Protein AF-A0A382Q4R1-F1 (afdb_monomer_lite)

pLDDT: mean 81.85, std 11.84, range [47.91, 98.0]

Organism: NCBI:txid408172

Foldseek 3Di:
DDDDDPDDDDDDPADFDDDDFWTDHPPDQQIWGHDDVDTDTRDDDDDPWDDDPNRTDPDDPVRVCVCVPPPDDPLLVVLAVDPAAQEDDPSHDQGHHPVRHRDDDAPGWDADDDVRQWTWHHNPPDTDTDGDDDDDDDDDPDPPDDDDDDDPPDDDDDPDDDDDPDDDDDPVDDPDDDDDFDQDDPDDDDDDDQADFDWAFDWDFPPDDPVRDDTRGIDGDPQWTAGNNVRDTGHPDDDDPCPPVPDDDDPDDDDPPDPDDDDDPDPPDDDADPPPRDDDDPDDPDDDDDDPDDDDPDDDDDPDAWDADPQRWIFGPPPDNDTDTDHNDPPDDPPPD

Secondary structure (DSSP, 8-state):
-----SS-----SS-EEEETTEEEETT-S-PEEEETTEEEESS----S--EETTEE----HHHHHTTTT----HHHHTTT--SSTTB--TTS-----TTSPPB--TT-EEEETTTTSEEEEE-SS-EEEEE-SS------SSTT-----S-TT-----SSPPP-SS----TT---S---S--S--S---PPP--S--S-EEPPEETT--TTSS----EE--TT-EEETTTTEEE-S---S--TT------SS-----SS-------TT-----TTTS------SS------S-----S-----SSEEE-GGG-EEE--SSSSPEEE-SSTT------

Structure (mmCIF, N/CA/C/O backbone):
data_AF-A0A382Q4R1-F1
#
_entry.id   AF-A0A382Q4R1-F1
#
loop_
_atom_site.group_PDB
_atom_site.id
_atom_site.type_symbol
_atom_site.label_atom_id
_atom_site.label_alt_id
_atom_site.label_comp_id
_atom_site.label_asym_id
_atom_site.label_entity_id
_atom_site.label_seq_id
_atom_site.pdbx_PDB_ins_code
_atom_site.Cartn_x
_atom_site.Cartn_y
_atom_site.Cartn_z
_atom_site.occupancy
_atom_site.B_iso_or_equiv
_atom_site.auth_seq_id
_atom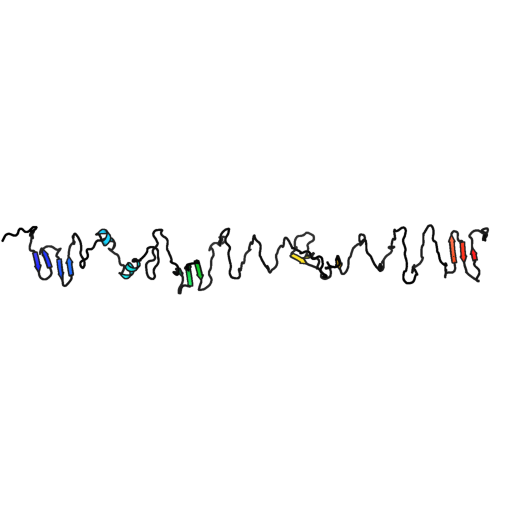_site.auth_comp_id
_atom_site.auth_asym_id
_atom_site.auth_atom_id
_atom_site.pdbx_PDB_model_num
ATOM 1 N N . GLY A 1 1 ? -67.566 11.486 86.534 1.00 50.00 1 GLY A N 1
ATOM 2 C CA . GLY A 1 1 ? -67.792 12.324 85.346 1.00 50.00 1 GLY A CA 1
ATOM 3 C C . GLY A 1 1 ? -67.820 11.417 84.144 1.00 50.00 1 GLY A C 1
ATOM 4 O O . GLY A 1 1 ? -66.967 10.550 84.054 1.00 50.00 1 GLY A O 1
ATOM 5 N N . ASN A 1 2 ? -68.835 11.565 83.302 1.00 59.44 2 ASN A N 1
ATOM 6 C CA . ASN A 1 2 ? -68.958 10.882 82.022 1.00 59.44 2 ASN A CA 1
ATOM 7 C C . ASN A 1 2 ? -67.801 11.293 81.093 1.00 59.44 2 ASN A C 1
ATOM 9 O O . ASN A 1 2 ? -67.687 12.473 80.772 1.00 59.44 2 ASN A O 1
ATOM 13 N N . SER A 1 3 ? -66.991 10.340 80.641 1.00 56.81 3 SER A N 1
ATOM 14 C CA . SER A 1 3 ? -66.301 10.462 79.358 1.00 56.81 3 SER A CA 1
ATOM 15 C C . SER A 1 3 ? -66.322 9.097 78.691 1.00 56.81 3 SER A C 1
ATOM 17 O O . SER A 1 3 ? -65.619 8.177 79.105 1.00 56.81 3 SER A O 1
ATOM 19 N N . THR A 1 4 ? -67.183 8.979 77.690 1.00 60.44 4 THR A N 1
ATOM 20 C CA . THR A 1 4 ? -67.228 7.918 76.690 1.00 60.44 4 THR A CA 1
ATOM 21 C C . THR A 1 4 ? -65.816 7.674 76.147 1.00 60.44 4 THR A C 1
ATOM 23 O O . THR A 1 4 ? -65.278 8.558 75.477 1.00 60.44 4 THR A O 1
ATOM 26 N N . PRO A 1 5 ? -65.184 6.518 76.405 1.00 60.97 5 PRO A N 1
ATOM 27 C CA . PRO A 1 5 ? -63.996 6.142 75.660 1.00 60.97 5 PRO A CA 1
ATOM 28 C C . PRO A 1 5 ? -64.468 5.807 74.244 1.00 60.97 5 PRO A C 1
ATOM 30 O O . PRO A 1 5 ? -65.314 4.932 74.069 1.00 60.97 5 PRO A O 1
ATOM 33 N N . ALA A 1 6 ? -63.952 6.499 73.229 1.00 60.84 6 ALA A N 1
ATOM 34 C CA . ALA A 1 6 ? -64.266 6.191 71.831 1.00 60.84 6 ALA A CA 1
ATOM 35 C C . ALA A 1 6 ? -63.707 4.818 71.384 1.00 60.84 6 ALA A C 1
ATOM 37 O O . ALA A 1 6 ? -63.996 4.360 70.284 1.00 60.84 6 ALA A O 1
ATOM 38 N N . ASN A 1 7 ? -62.936 4.152 72.250 1.00 55.16 7 ASN A N 1
ATOM 39 C CA . ASN A 1 7 ? -62.349 2.827 72.091 1.00 55.16 7 ASN A CA 1
ATOM 40 C C . ASN A 1 7 ? -61.636 2.438 73.401 1.00 55.16 7 ASN A C 1
ATOM 42 O O . ASN A 1 7 ? -60.476 2.772 73.616 1.00 55.16 7 ASN A O 1
ATOM 46 N N . SER A 1 8 ? -62.324 1.737 74.302 1.00 61.19 8 SER A N 1
ATOM 47 C CA . SER A 1 8 ? -61.694 1.093 75.462 1.00 61.19 8 SER A CA 1
ATOM 48 C C . SER A 1 8 ? -61.733 -0.415 75.277 1.00 61.19 8 SER A C 1
ATOM 50 O O . SER A 1 8 ? -62.803 -1.012 75.400 1.00 61.19 8 SER A O 1
ATOM 52 N N . THR A 1 9 ? -60.580 -1.030 75.013 1.00 54.09 9 THR A N 1
ATOM 53 C CA . THR A 1 9 ? -60.439 -2.485 75.121 1.00 54.09 9 THR A CA 1
ATOM 54 C C . THR A 1 9 ? -59.372 -2.865 76.137 1.00 54.09 9 THR A C 1
ATOM 56 O O . THR A 1 9 ? -58.199 -2.532 75.998 1.00 54.09 9 THR A O 1
ATOM 59 N N . THR A 1 10 ? -59.846 -3.617 77.128 1.00 67.88 10 THR A N 1
ATOM 60 C CA . THR A 1 10 ? -59.130 -4.421 78.121 1.00 67.88 10 THR A CA 1
ATOM 61 C C . THR A 1 10 ? -59.572 -5.859 77.869 1.00 67.88 10 THR A C 1
ATOM 63 O O . THR A 1 10 ? -60.778 -6.064 77.884 1.00 67.88 10 THR A O 1
ATOM 66 N N . THR A 1 11 ? -58.707 -6.861 77.690 1.00 59.34 11 THR A N 1
ATOM 67 C CA . THR A 1 11 ? -58.974 -8.249 78.149 1.00 59.34 11 THR A CA 1
ATOM 68 C C . THR A 1 11 ? -57.662 -9.035 78.141 1.00 59.34 11 THR A C 1
ATOM 70 O O . THR A 1 11 ? -56.990 -9.087 77.119 1.00 59.34 11 THR A O 1
ATOM 73 N N . ILE A 1 12 ? -57.309 -9.639 79.278 1.00 68.62 12 ILE A N 1
ATOM 74 C CA . ILE A 1 12 ? -56.096 -10.442 79.470 1.00 68.62 12 ILE A CA 1
ATOM 75 C C . ILE A 1 12 ? -56.557 -11.794 80.016 1.00 68.62 12 ILE A C 1
ATOM 77 O O . ILE A 1 12 ? -57.090 -11.861 81.123 1.00 68.62 12 ILE A O 1
ATOM 81 N N . ALA A 1 13 ? -56.433 -12.853 79.218 1.00 70.44 13 ALA A N 1
ATOM 82 C CA . ALA A 1 13 ? -56.699 -14.218 79.659 1.00 70.44 13 ALA A CA 1
ATOM 83 C C . ALA A 1 13 ? -55.401 -14.806 80.238 1.00 70.44 13 ALA A C 1
ATOM 85 O O . ALA A 1 13 ? -54.567 -15.311 79.496 1.00 70.44 13 ALA A O 1
ATOM 86 N N . GLY A 1 14 ? -55.216 -14.682 81.556 1.00 80.44 14 GLY A N 1
ATOM 87 C CA . GLY A 1 14 ? -53.984 -15.042 82.275 1.00 80.44 14 GLY A CA 1
ATOM 88 C C . GLY A 1 14 ? -53.396 -13.856 83.048 1.00 80.44 14 GLY A C 1
ATOM 89 O O . GLY A 1 14 ? -54.004 -12.785 83.086 1.00 80.44 14 GLY A O 1
ATOM 90 N N . ASP A 1 15 ? -52.216 -14.032 83.653 1.00 84.69 15 ASP A N 1
ATOM 91 C CA . ASP A 1 15 ? -51.552 -12.952 84.390 1.00 84.69 15 ASP A CA 1
ATOM 92 C C . ASP A 1 15 ? -50.600 -12.190 83.462 1.00 84.69 15 ASP A C 1
ATOM 94 O O . ASP A 1 15 ? -49.645 -12.759 82.925 1.00 84.69 15 ASP A O 1
ATOM 98 N N . MET A 1 16 ? -50.852 -10.891 83.289 1.00 87.12 16 MET A N 1
ATOM 99 C CA . MET A 1 16 ? -49.950 -9.997 82.567 1.00 87.12 16 MET A CA 1
ATOM 100 C C . MET A 1 16 ? -48.663 -9.801 83.361 1.00 87.12 16 MET A C 1
ATOM 102 O O . MET A 1 16 ? -48.679 -9.286 84.480 1.00 87.12 16 MET A O 1
ATOM 106 N N . LEU A 1 17 ? -47.540 -10.174 82.767 1.00 82.25 17 LEU A N 1
ATOM 107 C CA . LEU A 1 17 ? -46.219 -9.878 83.276 1.00 82.25 17 LEU A CA 1
ATOM 108 C C . LEU A 1 17 ? -45.812 -8.478 82.815 1.00 82.25 17 LEU A C 1
ATOM 110 O O . LEU A 1 17 ? -45.578 -8.258 81.631 1.00 82.25 17 LEU A O 1
ATOM 114 N N . ILE A 1 18 ? -45.718 -7.544 83.762 1.00 85.94 18 ILE A N 1
ATOM 115 C CA . ILE A 1 18 ? -45.033 -6.256 83.595 1.00 85.94 18 ILE A CA 1
ATOM 116 C C . ILE A 1 18 ? -44.041 -6.133 84.747 1.00 85.94 18 ILE A C 1
ATOM 118 O O . ILE A 1 18 ? -44.366 -5.604 85.809 1.00 85.94 18 ILE A O 1
ATOM 122 N N . ASN A 1 19 ? -42.844 -6.687 84.580 1.00 78.94 19 ASN A N 1
ATOM 123 C CA . ASN A 1 19 ? -41.849 -6.720 85.648 1.00 78.94 19 ASN A CA 1
ATOM 124 C C . ASN A 1 19 ? -40.458 -6.422 85.101 1.00 78.94 19 ASN A C 1
ATOM 126 O O . ASN A 1 19 ? -39.973 -7.160 84.251 1.00 78.94 19 ASN A O 1
ATOM 130 N N . GLY A 1 20 ? -39.831 -5.352 85.604 1.00 72.06 20 GLY A N 1
ATOM 131 C CA . GLY A 1 20 ? -38.385 -5.097 85.537 1.00 72.06 20 GLY A CA 1
ATOM 132 C C . GLY A 1 20 ? -37.700 -5.138 84.164 1.00 72.06 20 GLY A C 1
ATOM 133 O O . GLY A 1 20 ? -36.475 -5.098 84.134 1.00 72.06 20 GLY A O 1
ATOM 134 N N . GLY A 1 21 ? -38.452 -5.228 83.062 1.00 81.56 21 GLY A N 1
ATOM 135 C CA . GLY A 1 21 ? -37.917 -5.468 81.722 1.00 81.56 21 GLY A CA 1
ATOM 136 C C . GLY A 1 21 ? -38.687 -6.482 80.867 1.00 81.56 21 GLY A C 1
ATOM 137 O O . GLY A 1 21 ? -38.206 -6.802 79.794 1.00 81.56 21 GLY A O 1
ATOM 138 N N . GLN A 1 22 ? -39.849 -7.003 81.274 1.00 88.12 22 GLN A N 1
ATOM 139 C CA . GLN A 1 22 ? -40.693 -7.874 80.432 1.00 88.12 22 GLN A CA 1
ATOM 140 C C . GLN A 1 22 ? -42.140 -7.368 80.366 1.00 88.12 22 GLN A C 1
ATOM 142 O O . GLN A 1 22 ? -42.644 -6.847 81.362 1.00 88.12 22 GLN A O 1
ATOM 147 N N . LEU A 1 23 ? -42.785 -7.529 79.208 1.00 89.94 23 LEU A N 1
ATOM 148 C CA . LEU A 1 23 ? -44.181 -7.203 78.909 1.00 89.94 23 LEU A CA 1
ATOM 149 C C . LEU A 1 23 ? -44.824 -8.367 78.130 1.00 89.94 23 LEU A C 1
ATOM 151 O O . LEU A 1 23 ? -44.389 -8.676 77.024 1.00 89.94 23 LEU A O 1
ATOM 155 N N . GLY A 1 24 ? -45.860 -8.999 78.688 1.00 88.06 24 GLY A N 1
ATOM 156 C CA . GLY A 1 24 ? -46.624 -10.070 78.024 1.00 88.06 24 GLY A CA 1
ATOM 157 C C . GLY A 1 24 ? -47.477 -10.890 78.999 1.00 88.06 24 GLY A C 1
ATOM 158 O O . GLY A 1 24 ? -47.832 -10.383 80.059 1.00 88.06 24 GLY A O 1
ATOM 159 N N . LEU A 1 25 ? -47.830 -12.136 78.668 1.00 88.94 25 LEU A N 1
ATOM 160 C CA . LEU A 1 25 ? -48.535 -13.071 79.564 1.00 88.94 25 LEU A CA 1
ATOM 161 C C . LEU A 1 25 ? -47.529 -14.025 80.230 1.00 88.94 25 LEU A C 1
ATOM 163 O O . LEU A 1 25 ? -46.678 -14.587 79.563 1.00 88.94 25 LEU A O 1
ATOM 167 N N . THR A 1 26 ? -47.638 -14.255 81.538 1.00 81.12 26 THR A N 1
ATOM 168 C CA . THR A 1 26 ? -46.688 -15.050 82.361 1.00 81.12 26 THR A CA 1
ATOM 169 C C . THR A 1 26 ? -46.435 -16.503 81.926 1.00 81.12 26 THR A C 1
ATOM 171 O O . THR A 1 26 ? -45.472 -17.092 82.408 1.00 81.12 26 THR A O 1
ATOM 174 N N . ASN A 1 27 ? -47.264 -17.079 81.049 1.00 83.81 27 ASN A N 1
ATOM 175 C CA . ASN A 1 27 ? -47.126 -18.451 80.533 1.00 83.81 27 ASN A CA 1
ATOM 176 C C . ASN A 1 27 ? -47.078 -18.508 78.994 1.00 83.81 27 ASN A C 1
ATOM 178 O O . ASN A 1 27 ? -47.329 -19.565 78.420 1.00 83.81 27 ASN A O 1
ATOM 182 N N . ASP A 1 28 ? -46.846 -17.371 78.341 1.00 84.62 28 ASP A N 1
ATOM 183 C CA . ASP A 1 28 ? -46.664 -17.273 76.894 1.00 84.62 28 ASP A CA 1
ATOM 184 C C . ASP A 1 28 ? -45.166 -17.129 76.596 1.00 84.62 28 ASP A C 1
ATOM 186 O O . ASP A 1 28 ? -44.459 -16.428 77.326 1.00 84.62 28 ASP A O 1
ATOM 190 N N . ASP A 1 29 ? -44.683 -17.811 75.561 1.00 84.88 29 ASP A N 1
ATOM 191 C CA . ASP A 1 29 ? -43.274 -17.767 75.163 1.00 84.88 29 ASP A CA 1
ATOM 192 C C . ASP A 1 29 ? -42.961 -16.498 74.337 1.00 84.88 29 ASP A C 1
ATOM 194 O O . ASP A 1 29 ? -41.814 -16.044 74.320 1.00 84.88 29 ASP A O 1
ATOM 198 N N . ASP A 1 30 ? -43.974 -15.849 73.746 1.00 87.75 30 ASP A N 1
ATOM 199 C CA . ASP A 1 30 ? -43.851 -14.676 72.870 1.00 87.75 30 ASP A CA 1
ATOM 200 C C . ASP A 1 30 ? -43.830 -13.335 73.648 1.00 87.75 30 ASP A C 1
ATOM 202 O O . ASP A 1 30 ? -44.519 -12.364 73.322 1.00 87.75 30 ASP A O 1
ATOM 206 N N . LEU A 1 31 ? -43.028 -13.249 74.716 1.00 88.81 31 LEU A N 1
ATOM 207 C CA . LEU A 1 31 ? -42.876 -12.028 75.525 1.00 88.81 31 LEU A CA 1
ATOM 208 C C . LEU A 1 31 ? -42.107 -10.912 74.789 1.00 88.81 31 LEU A C 1
ATOM 210 O O . LEU A 1 31 ? -41.204 -11.164 73.987 1.00 88.81 31 LEU A O 1
ATOM 214 N N . ILE A 1 32 ? -42.376 -9.654 75.163 1.00 92.88 32 ILE A N 1
ATOM 215 C CA . ILE A 1 32 ? -41.521 -8.505 74.831 1.00 92.88 32 ILE A CA 1
ATOM 216 C C . ILE A 1 32 ? -40.571 -8.251 75.999 1.00 92.88 32 ILE A C 1
ATOM 218 O O . ILE A 1 32 ? -41.004 -7.966 77.114 1.00 92.88 32 ILE A O 1
ATOM 222 N N . THR A 1 33 ? -39.267 -8.293 75.747 1.00 90.06 33 THR A N 1
ATOM 223 C CA . THR A 1 33 ? -38.243 -7.921 76.729 1.00 90.06 33 THR A CA 1
ATOM 224 C C . THR A 1 33 ? -37.720 -6.516 76.430 1.00 90.06 33 THR A C 1
ATOM 226 O O . THR A 1 33 ? -37.215 -6.250 75.343 1.00 90.06 33 THR A O 1
ATOM 229 N N . LEU A 1 34 ? -37.839 -5.612 77.399 1.00 90.56 34 LEU A N 1
ATOM 230 C CA . LEU A 1 34 ? -37.373 -4.231 77.364 1.00 90.56 34 LEU A CA 1
ATOM 231 C C . LEU A 1 34 ? -36.064 -4.109 78.153 1.00 90.56 34 LEU A C 1
ATOM 233 O O . LEU A 1 34 ? -36.046 -4.208 79.381 1.00 90.56 34 LEU A O 1
ATOM 237 N N . ALA A 1 35 ? -34.973 -3.848 77.442 1.00 87.25 35 ALA A N 1
ATOM 238 C CA . ALA A 1 35 ? -33.683 -3.474 78.008 1.00 87.25 35 ALA A CA 1
ATOM 239 C C . ALA A 1 35 ? -33.350 -2.021 77.635 1.00 87.25 35 ALA A C 1
ATOM 241 O O . ALA A 1 35 ? -34.063 -1.381 76.862 1.00 87.25 35 ALA A O 1
ATOM 242 N N . SER A 1 36 ? -32.266 -1.472 78.188 1.00 86.69 36 SER A N 1
ATOM 243 C CA . SER A 1 36 ? -31.848 -0.092 77.909 1.00 86.69 36 SER A CA 1
ATOM 244 C C . SER A 1 36 ? -31.627 0.140 76.405 1.00 86.69 36 SER A C 1
ATOM 246 O O . SER A 1 36 ? -30.573 -0.200 75.876 1.00 86.69 36 SER A O 1
ATOM 248 N N . GLY A 1 37 ? -32.618 0.743 75.740 1.00 84.12 37 GLY A N 1
ATOM 249 C CA . GLY A 1 37 ? -32.598 1.085 74.314 1.00 84.12 37 GLY A CA 1
ATOM 250 C C . GLY A 1 37 ? -32.962 -0.048 73.346 1.00 84.12 37 GLY A C 1
ATOM 251 O O . GLY A 1 37 ? -32.851 0.162 72.143 1.00 84.12 37 GLY A O 1
ATOM 252 N N . ILE A 1 38 ? -33.382 -1.226 73.830 1.00 89.12 38 ILE A N 1
ATOM 253 C CA . ILE A 1 38 ? -33.689 -2.396 72.986 1.00 89.12 38 ILE A CA 1
ATOM 254 C C . ILE A 1 38 ? -35.018 -3.023 73.422 1.00 89.12 38 ILE A C 1
ATOM 256 O O . ILE A 1 38 ? -35.224 -3.274 74.610 1.00 89.12 38 ILE A O 1
ATOM 260 N N . ALA A 1 39 ? -35.888 -3.314 72.455 1.00 91.50 39 ALA A N 1
ATOM 261 C CA . ALA A 1 39 ? -37.055 -4.172 72.628 1.00 91.50 39 ALA A CA 1
ATOM 262 C C . ALA A 1 39 ? -36.844 -5.466 71.828 1.00 91.50 39 ALA A C 1
ATOM 264 O O . ALA A 1 39 ? -36.716 -5.418 70.606 1.00 91.50 39 ALA A O 1
ATOM 265 N N . THR A 1 40 ? -36.799 -6.608 72.511 1.00 91.19 40 THR A N 1
ATOM 266 C CA . THR A 1 40 ? -36.689 -7.934 71.888 1.00 91.19 40 THR A CA 1
ATOM 267 C C . THR A 1 40 ? -38.044 -8.624 71.953 1.00 91.19 40 THR A C 1
ATOM 269 O O . THR A 1 40 ? -38.588 -8.781 73.045 1.00 91.19 40 THR A O 1
ATOM 272 N N . VAL A 1 41 ? -38.577 -9.047 70.808 1.00 93.00 41 VAL A N 1
ATOM 273 C CA . VAL A 1 41 ? -39.815 -9.835 70.717 1.00 93.00 41 VAL A CA 1
ATOM 274 C C . VAL A 1 41 ? -39.428 -11.284 70.446 1.00 93.00 41 VAL A C 1
ATOM 276 O O . VAL A 1 41 ? -38.671 -11.538 69.513 1.00 93.00 41 VAL A O 1
ATOM 279 N N . ALA A 1 42 ? -39.878 -12.212 71.291 1.00 87.81 42 ALA A N 1
ATOM 280 C CA . ALA A 1 42 ? -39.544 -13.631 71.143 1.00 87.81 42 ALA A CA 1
ATOM 281 C C . ALA A 1 42 ? -40.312 -14.322 69.994 1.00 87.81 42 ALA A C 1
ATOM 283 O O . ALA A 1 42 ? -39.794 -15.283 69.426 1.00 87.81 42 ALA A O 1
ATOM 284 N N . GLY A 1 43 ? -41.489 -13.795 69.632 1.00 86.38 43 GLY A N 1
ATOM 285 C CA . GLY A 1 43 ? -42.345 -14.280 68.543 1.00 86.38 43 GLY A CA 1
ATOM 286 C C . GLY A 1 43 ? -42.361 -13.393 67.290 1.00 86.38 43 GLY A C 1
ATOM 287 O O . GLY A 1 43 ? -41.461 -12.588 67.047 1.00 86.38 43 GLY A O 1
ATOM 288 N N . GLU A 1 44 ? -43.415 -13.528 66.482 1.00 88.38 44 GLU A N 1
ATOM 289 C CA . GLU A 1 44 ? -43.626 -12.729 65.268 1.00 88.38 44 GLU A CA 1
ATOM 290 C C . GLU A 1 44 ? -44.103 -11.304 65.593 1.00 88.38 44 GLU A C 1
ATOM 292 O O . GLU A 1 44 ? -45.017 -11.087 66.392 1.00 88.38 44 GLU A O 1
ATOM 297 N N . ILE A 1 45 ? -43.520 -10.313 64.917 1.00 90.38 45 ILE A N 1
ATOM 298 C CA . ILE A 1 45 ? -43.977 -8.924 64.983 1.00 90.38 45 ILE A CA 1
ATOM 299 C C . ILE A 1 45 ? -44.921 -8.659 63.806 1.00 90.38 45 ILE A C 1
ATOM 301 O O . ILE A 1 45 ? -44.475 -8.434 62.685 1.00 90.38 45 ILE A O 1
ATOM 305 N N . SER A 1 46 ? -46.228 -8.616 64.073 1.00 89.38 46 SER A N 1
ATOM 306 C CA . SER A 1 46 ? -47.245 -8.199 63.098 1.00 89.38 46 SER A CA 1
ATOM 307 C C . SER A 1 46 ? -47.680 -6.756 63.367 1.00 89.38 46 SER A C 1
ATOM 309 O O . SER A 1 46 ? -48.468 -6.490 64.276 1.00 89.38 46 SER A O 1
ATOM 311 N N . VAL A 1 47 ? -47.196 -5.814 62.559 1.00 89.88 47 VAL A N 1
ATOM 312 C CA . VAL A 1 47 ? -47.524 -4.381 62.653 1.00 89.88 47 VAL A CA 1
ATOM 313 C C . VAL A 1 47 ? -48.030 -3.853 61.315 1.00 89.88 47 VAL A C 1
ATOM 315 O O . VAL A 1 47 ? -47.664 -4.359 60.261 1.00 89.88 47 VAL A O 1
ATOM 318 N N . THR A 1 48 ? -48.859 -2.807 61.338 1.00 88.62 48 THR A N 1
ATOM 319 C CA . THR A 1 48 ? -49.316 -2.144 60.103 1.00 88.62 48 THR A CA 1
ATOM 320 C C . THR A 1 48 ? -48.196 -1.368 59.413 1.00 88.62 48 THR A C 1
ATOM 322 O O . THR A 1 48 ? -48.170 -1.297 58.192 1.00 88.62 48 THR A O 1
ATOM 325 N N . THR A 1 49 ? -47.288 -0.777 60.195 1.00 90.06 49 THR A N 1
ATOM 326 C CA . THR A 1 49 ? -46.097 -0.045 59.737 1.00 90.06 49 THR A CA 1
ATOM 327 C C . THR A 1 49 ? -45.022 -0.138 60.816 1.00 90.06 49 THR A C 1
ATOM 329 O O . THR A 1 49 ? -45.308 0.167 61.976 1.00 90.06 49 THR A O 1
ATOM 332 N N . LEU A 1 50 ? -43.798 -0.523 60.454 1.00 92.56 50 LEU A N 1
ATOM 333 C CA . LEU A 1 50 ? -42.644 -0.423 61.347 1.00 92.56 50 LEU A CA 1
ATOM 334 C C . LEU A 1 50 ? -42.023 0.973 61.198 1.00 92.56 50 LEU A C 1
ATOM 336 O O . LEU A 1 50 ? -41.599 1.336 60.107 1.00 92.56 50 LEU A O 1
ATOM 340 N N . ASP A 1 51 ? -41.983 1.756 62.272 1.00 91.75 51 ASP A N 1
ATOM 341 C CA . ASP A 1 51 ? -41.328 3.071 62.314 1.00 91.75 51 ASP A CA 1
ATOM 342 C C . ASP A 1 51 ? -39.957 2.947 62.995 1.00 91.75 51 ASP A C 1
ATOM 344 O O . ASP A 1 51 ? -39.853 2.405 64.098 1.00 91.75 51 ASP A O 1
ATOM 348 N N . ILE A 1 52 ? -38.904 3.447 62.342 1.00 93.06 52 ILE A N 1
ATOM 349 C CA . ILE A 1 52 ? -37.542 3.493 62.878 1.00 93.06 52 ILE A CA 1
ATOM 350 C C . ILE A 1 52 ? -37.062 4.946 62.858 1.00 93.06 52 ILE A C 1
ATOM 352 O O . ILE A 1 52 ? -36.790 5.523 61.808 1.00 93.06 52 ILE A O 1
ATOM 356 N N . GLY A 1 53 ? -36.925 5.549 64.044 1.00 88.56 53 GLY A N 1
ATOM 357 C CA . GLY A 1 53 ? -36.409 6.915 64.181 1.00 88.56 53 GLY A CA 1
ATOM 358 C C . GLY A 1 53 ? -37.365 8.017 63.703 1.00 88.56 53 GLY A C 1
ATOM 359 O O . GLY A 1 53 ? -36.902 9.112 63.391 1.00 88.56 53 GLY A O 1
ATOM 360 N N . GLY A 1 54 ? -38.676 7.752 63.654 1.00 91.81 54 GLY A N 1
ATOM 361 C CA . GLY A 1 54 ? -39.699 8.695 63.188 1.00 91.81 54 GLY A CA 1
ATOM 362 C C . GLY A 1 54 ? -39.924 8.661 61.672 1.00 91.81 54 GLY A C 1
ATOM 363 O O . GLY A 1 54 ? -40.544 9.574 61.127 1.00 91.81 54 GLY A O 1
ATOM 364 N N . THR A 1 55 ? -39.387 7.648 60.989 1.00 93.44 55 THR A N 1
ATOM 365 C CA . THR A 1 55 ? -39.612 7.361 59.571 1.00 93.44 55 THR A CA 1
ATOM 366 C C . THR A 1 55 ? -40.128 5.934 59.416 1.00 93.44 55 THR A C 1
ATOM 368 O O . THR A 1 55 ? -39.484 4.969 59.829 1.00 93.44 55 THR A O 1
ATOM 371 N N . ASN A 1 56 ? -41.280 5.794 58.763 1.00 95.06 56 ASN A N 1
ATOM 372 C CA . ASN A 1 56 ? -41.855 4.488 58.460 1.00 95.06 56 ASN A CA 1
ATOM 373 C C . ASN A 1 56 ? -41.000 3.739 57.429 1.00 95.06 56 ASN A C 1
ATOM 375 O O . ASN A 1 56 ? -40.646 4.295 56.389 1.00 95.06 56 ASN A O 1
ATOM 379 N N . VAL A 1 57 ? -40.752 2.456 57.675 1.00 95.19 57 VAL A N 1
ATOM 380 C CA . VAL A 1 57 ? -40.280 1.515 56.657 1.00 95.19 57 VAL A CA 1
ATOM 381 C C . VAL A 1 57 ? -41.402 1.321 55.635 1.00 95.19 57 VAL A C 1
ATOM 383 O O . VAL A 1 57 ? -42.511 0.928 55.997 1.00 95.19 57 VAL A O 1
ATOM 386 N N . THR A 1 58 ? -41.132 1.634 54.365 1.00 93.06 58 THR A N 1
ATOM 387 C CA . THR A 1 58 ? -42.107 1.512 53.265 1.00 93.06 58 THR A CA 1
ATOM 388 C C . THR A 1 58 ? -41.993 0.210 52.484 1.00 93.06 58 THR A C 1
ATOM 390 O O . THR A 1 58 ? -42.930 -0.118 51.763 1.00 93.06 58 THR A O 1
ATOM 393 N N . ALA A 1 59 ? -40.858 -0.488 52.597 1.00 93.06 59 ALA A N 1
ATOM 394 C CA . ALA A 1 59 ? -40.635 -1.760 51.924 1.00 93.06 59 ALA A CA 1
ATOM 395 C C . ALA A 1 59 ? -41.603 -2.829 52.454 1.00 93.06 59 ALA A C 1
ATOM 397 O O . ALA A 1 59 ? -41.826 -2.908 53.667 1.00 93.06 59 ALA A O 1
ATOM 398 N N . ASP A 1 60 ? -42.172 -3.644 51.568 1.00 90.12 60 ASP A N 1
ATOM 399 C CA . ASP A 1 60 ? -42.988 -4.785 51.975 1.00 90.12 60 ASP A CA 1
ATOM 400 C C . ASP A 1 60 ? -42.128 -5.975 52.449 1.00 90.12 60 ASP A C 1
ATOM 402 O O . ASP A 1 60 ? -40.894 -5.960 52.400 1.00 90.12 60 ASP A O 1
ATOM 406 N N . ALA A 1 61 ? -42.780 -7.026 52.957 1.00 88.25 61 ALA A N 1
ATOM 407 C CA . ALA A 1 61 ? -42.071 -8.211 53.433 1.00 88.25 61 ALA A CA 1
ATOM 408 C C . ALA A 1 61 ? -41.280 -8.910 52.314 1.00 88.25 61 ALA A C 1
ATOM 410 O O . ALA A 1 61 ? -40.223 -9.467 52.584 1.00 88.25 61 ALA A O 1
ATOM 411 N N . GLY A 1 62 ? -41.756 -8.887 51.066 1.00 88.50 62 GLY A N 1
ATOM 412 C CA . GLY A 1 62 ? -41.043 -9.465 49.929 1.00 88.50 62 GLY A CA 1
ATOM 413 C C . GLY A 1 62 ? -39.765 -8.693 49.611 1.00 88.50 62 GLY A C 1
ATOM 414 O O . GLY A 1 62 ? -38.712 -9.304 49.455 1.00 88.50 62 GLY A O 1
ATOM 415 N N . GLU A 1 63 ? -39.841 -7.364 49.584 1.00 93.06 63 GLU A N 1
ATOM 416 C CA . GLU A 1 63 ? -38.698 -6.476 49.356 1.00 93.06 63 GLU A CA 1
ATOM 417 C C . GLU A 1 63 ? -37.635 -6.610 50.457 1.00 93.06 63 GLU A C 1
ATOM 419 O O . GLU A 1 63 ? -36.450 -6.739 50.149 1.00 93.06 63 GLU A O 1
ATOM 424 N N . LEU A 1 64 ? -38.038 -6.650 51.735 1.00 91.19 64 LEU A N 1
ATOM 425 C CA . LEU A 1 64 ? -37.111 -6.867 52.855 1.00 91.19 64 LEU A CA 1
ATOM 426 C C . LEU A 1 64 ? -36.521 -8.281 52.860 1.00 91.19 64 LEU A C 1
ATOM 428 O O . LEU A 1 64 ? -35.331 -8.440 53.121 1.00 91.19 64 LEU A O 1
ATOM 432 N N . ASN A 1 65 ? -37.316 -9.305 52.543 1.00 89.62 65 ASN A N 1
ATOM 433 C CA . ASN A 1 65 ? -36.838 -10.688 52.513 1.00 89.62 65 ASN A CA 1
ATOM 434 C C . ASN A 1 65 ? -35.834 -10.943 51.381 1.00 89.62 65 ASN A C 1
ATOM 436 O O . ASN A 1 65 ? -35.049 -11.877 51.485 1.00 89.62 65 ASN A O 1
ATOM 440 N N . ILE A 1 66 ? -35.794 -10.124 50.322 1.00 90.62 66 ILE A N 1
ATOM 441 C CA . ILE A 1 66 ? -34.724 -10.203 49.308 1.00 90.62 66 ILE A CA 1
ATOM 442 C C . ILE A 1 66 ? -33.348 -9.873 49.920 1.00 90.62 66 ILE A C 1
ATOM 444 O O . ILE A 1 66 ? -32.328 -10.322 49.397 1.00 90.62 66 ILE A O 1
ATOM 448 N N . LEU A 1 67 ? -33.298 -9.138 51.041 1.00 87.50 67 LEU A N 1
ATOM 449 C CA . LEU A 1 67 ? -32.062 -8.89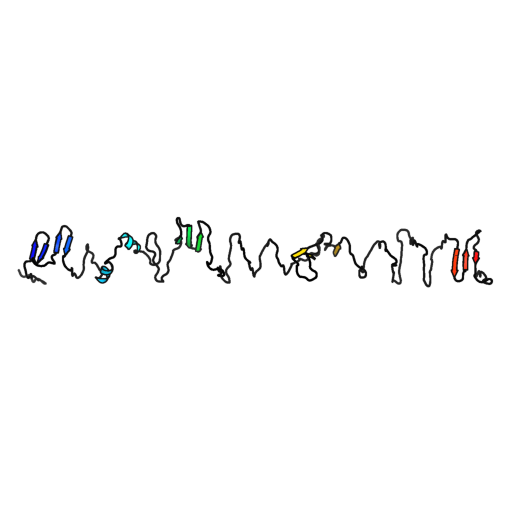6 51.792 1.00 87.50 67 LEU A CA 1
ATOM 450 C C . LEU A 1 67 ? -31.681 -10.065 52.718 1.00 87.50 67 LEU A C 1
ATOM 452 O O . LEU A 1 67 ? -30.585 -10.046 53.285 1.00 87.50 67 LEU A O 1
ATOM 456 N N . ASP A 1 68 ? -32.531 -11.086 52.874 1.00 88.00 68 ASP A N 1
ATOM 457 C CA . ASP A 1 68 ? -32.178 -12.285 53.636 1.00 88.00 68 ASP A CA 1
ATOM 458 C C . ASP A 1 68 ? -31.014 -13.023 52.955 1.00 88.00 68 ASP A C 1
ATOM 460 O O . ASP A 1 68 ? -31.051 -13.354 51.769 1.00 88.00 68 ASP A O 1
ATOM 464 N N . GLY A 1 69 ? -29.936 -13.243 53.705 1.00 84.00 69 GLY A N 1
ATOM 465 C CA . GLY A 1 69 ? -28.703 -13.838 53.192 1.00 84.00 69 GLY A CA 1
ATOM 466 C C . GLY A 1 69 ? -27.779 -12.892 52.414 1.00 84.00 69 GLY A C 1
ATOM 467 O O . GLY A 1 69 ? -26.713 -13.334 51.980 1.00 84.00 69 GLY A O 1
ATOM 468 N N . VAL A 1 70 ? -28.109 -11.600 52.268 1.00 89.69 70 VAL A N 1
ATOM 469 C CA . VAL A 1 70 ? -27.161 -10.611 51.728 1.00 89.69 70 VAL A CA 1
ATOM 470 C C . VAL A 1 70 ? -26.010 -10.426 52.718 1.00 89.69 70 VAL A C 1
ATOM 472 O O . VAL A 1 70 ? -26.187 -9.919 53.822 1.00 89.69 70 VAL A O 1
ATOM 475 N N . THR A 1 71 ? -24.799 -10.813 52.316 1.00 87.12 71 THR A N 1
ATOM 476 C CA . THR A 1 71 ? -23.575 -10.642 53.121 1.00 87.12 71 THR A CA 1
ATOM 477 C C . THR A 1 71 ? -22.818 -9.349 52.808 1.00 87.12 71 THR A C 1
ATOM 479 O O . THR A 1 71 ? -21.714 -9.157 53.315 1.00 87.12 71 THR A O 1
ATOM 482 N N . ALA A 1 72 ? -23.367 -8.494 51.940 1.00 89.44 72 ALA A N 1
ATOM 483 C CA . ALA A 1 72 ? -22.721 -7.263 51.504 1.00 89.44 72 ALA A CA 1
ATOM 484 C C . ALA A 1 72 ? -22.608 -6.257 52.658 1.00 89.44 72 ALA A C 1
ATOM 486 O O . ALA A 1 72 ? -23.555 -6.007 53.404 1.00 89.44 72 ALA A O 1
ATOM 487 N N . THR A 1 73 ? -21.438 -5.646 52.786 1.00 88.38 73 THR A N 1
ATOM 488 C CA . THR A 1 73 ? -21.213 -4.492 53.653 1.00 88.38 73 THR A CA 1
ATOM 489 C C . THR A 1 73 ? -21.948 -3.263 53.116 1.00 88.38 73 THR A C 1
ATOM 491 O O . THR A 1 73 ? -22.290 -3.178 51.935 1.00 88.38 73 THR A O 1
ATOM 494 N N . THR A 1 74 ? -22.125 -2.244 53.961 1.00 85.06 74 THR A N 1
ATOM 495 C CA . THR A 1 74 ? -22.633 -0.939 53.507 1.00 85.06 74 THR A CA 1
ATOM 496 C C . THR A 1 74 ? -21.781 -0.360 52.376 1.00 85.06 74 THR A C 1
ATOM 498 O O . THR A 1 74 ? -22.322 0.243 51.460 1.00 85.06 74 THR A O 1
ATOM 501 N N . ALA A 1 75 ? -20.463 -0.581 52.391 1.00 82.62 75 ALA A N 1
ATOM 502 C CA . ALA A 1 75 ? -19.567 -0.134 51.327 1.00 82.62 75 ALA A CA 1
ATOM 503 C C . ALA A 1 75 ? -19.850 -0.826 49.981 1.00 82.62 75 ALA A C 1
ATOM 505 O O . ALA A 1 75 ? -19.882 -0.150 48.957 1.00 82.62 75 ALA A O 1
ATOM 506 N N . GLU A 1 76 ? -20.095 -2.138 49.982 1.00 84.12 76 GLU A N 1
ATOM 507 C CA . GLU A 1 76 ? -20.393 -2.903 48.763 1.00 84.12 76 GLU A CA 1
ATOM 508 C C . GLU A 1 76 ? -21.770 -2.559 48.189 1.00 84.12 76 GLU A C 1
ATOM 510 O O . GLU A 1 76 ? -21.895 -2.366 46.982 1.00 84.12 76 GLU A O 1
ATOM 515 N N . LEU A 1 77 ? -22.791 -2.398 49.039 1.00 87.19 77 LEU A N 1
ATOM 516 C CA . LEU A 1 77 ? -24.104 -1.913 48.595 1.00 87.19 77 LEU A CA 1
ATOM 517 C C . LEU A 1 77 ? -23.997 -0.500 48.010 1.00 87.19 77 LEU A C 1
ATOM 519 O O . LEU A 1 77 ? -24.547 -0.222 46.944 1.00 87.19 77 LEU A O 1
ATOM 523 N N . ASN A 1 78 ? -23.194 0.366 48.630 1.00 82.50 78 ASN A N 1
ATOM 524 C CA . ASN A 1 78 ? -22.939 1.712 48.124 1.00 82.50 78 ASN A CA 1
ATOM 525 C C . ASN A 1 78 ? -22.197 1.729 46.777 1.00 82.50 78 ASN A C 1
ATOM 527 O O . ASN A 1 78 ? -22.137 2.786 46.154 1.00 82.50 78 ASN A O 1
ATOM 531 N N . TYR A 1 79 ? -21.629 0.618 46.295 1.00 80.44 79 TYR A N 1
ATOM 532 C CA . TYR A 1 79 ? -21.110 0.551 44.925 1.00 80.44 79 TYR A CA 1
ATOM 533 C C . TYR A 1 79 ? -22.221 0.525 43.874 1.00 80.44 79 TYR A C 1
ATOM 535 O O . TYR A 1 79 ? -21.969 0.923 42.741 1.00 80.44 79 TYR A O 1
ATOM 543 N N . THR A 1 80 ? -23.430 0.099 44.245 1.00 80.31 80 THR A N 1
ATOM 544 C CA . THR A 1 80 ? -24.609 0.083 43.362 1.00 80.31 80 THR A CA 1
ATOM 545 C C . THR A 1 80 ? -25.428 1.373 43.411 1.00 80.31 80 THR A C 1
ATOM 547 O O . THR A 1 80 ? -26.232 1.614 42.516 1.00 80.31 80 THR A O 1
ATOM 550 N N . ASP A 1 81 ? -25.190 2.222 44.413 1.00 81.62 81 ASP A N 1
ATOM 551 C CA . ASP A 1 81 ? -25.743 3.574 44.487 1.00 81.62 81 ASP A CA 1
ATOM 552 C C . ASP A 1 81 ? -24.970 4.497 43.530 1.00 81.62 81 ASP A C 1
ATOM 554 O O . ASP A 1 81 ? -23.890 5.009 43.865 1.00 81.62 81 ASP A O 1
ATOM 558 N N . ILE A 1 82 ? -25.497 4.612 42.308 1.00 73.06 82 ILE A N 1
ATOM 559 C CA . ILE A 1 82 ? -24.951 5.407 41.203 1.00 73.06 82 ILE A CA 1
ATOM 560 C C . ILE A 1 82 ? -25.949 6.470 40.746 1.00 73.06 82 ILE A C 1
ATOM 562 O O . ILE A 1 82 ? -27.165 6.286 40.810 1.00 73.06 82 ILE A O 1
ATOM 566 N N . THR A 1 83 ? -25.426 7.592 40.250 1.00 73.62 83 THR A N 1
ATOM 567 C CA . THR A 1 83 ? -26.241 8.756 39.873 1.00 73.62 83 THR A CA 1
ATOM 568 C C . THR A 1 83 ? -26.979 8.580 38.541 1.00 73.62 83 THR A C 1
ATOM 570 O O . THR A 1 83 ? -28.068 9.128 38.374 1.00 73.62 83 THR A O 1
ATOM 573 N N . THR A 1 84 ? -26.407 7.815 37.601 1.00 70.56 84 THR A N 1
ATOM 574 C CA . THR A 1 84 ? -26.972 7.509 36.273 1.00 70.56 84 THR A CA 1
ATOM 575 C C . THR A 1 84 ? -26.627 6.069 35.876 1.00 70.56 84 THR A C 1
ATOM 577 O O . THR A 1 84 ? -25.486 5.642 36.028 1.00 70.56 84 THR A O 1
ATOM 580 N N . LEU A 1 85 ? -27.602 5.307 35.367 1.00 68.69 85 LEU A N 1
ATOM 581 C CA . LEU A 1 85 ? -27.369 3.942 34.875 1.00 68.69 85 LEU A CA 1
ATOM 582 C C . LEU A 1 85 ? -26.483 3.959 33.620 1.00 68.69 85 LEU A C 1
ATOM 584 O O . LEU A 1 85 ? -26.679 4.794 32.740 1.00 68.69 85 LEU A O 1
ATOM 588 N N . GLY A 1 86 ? -25.546 3.015 33.524 1.00 68.56 86 GLY A N 1
ATOM 589 C CA . GLY A 1 86 ? -24.700 2.826 32.341 1.00 68.56 86 GLY A CA 1
ATOM 590 C C . GLY A 1 86 ? -23.389 3.599 32.325 1.00 68.56 86 GLY A C 1
ATOM 591 O O . GLY A 1 86 ? -22.570 3.356 31.443 1.00 68.56 86 GLY A O 1
ATOM 592 N N . THR A 1 87 ? -23.152 4.479 33.301 1.00 67.06 87 THR A N 1
ATOM 593 C CA . THR A 1 87 ? -21.873 5.181 33.467 1.00 67.06 87 THR A CA 1
ATOM 594 C C . THR A 1 87 ? -21.044 4.522 34.561 1.00 67.06 87 THR A C 1
ATOM 596 O O . THR A 1 87 ? -21.509 4.366 35.691 1.00 67.06 87 THR A O 1
ATOM 599 N N . SER A 1 88 ? -19.801 4.152 34.256 1.00 70.69 88 SER A N 1
ATOM 600 C CA . SER A 1 88 ? -18.861 3.695 35.281 1.00 70.69 88 SER A CA 1
ATOM 601 C C . SER A 1 88 ? -18.333 4.877 36.096 1.00 70.69 88 SER A C 1
ATOM 603 O O . SER A 1 88 ? -17.741 5.788 35.529 1.00 70.69 88 SER A O 1
ATOM 605 N N . GLU A 1 89 ? -18.476 4.838 37.419 1.00 71.62 89 GLU A N 1
ATOM 606 C CA . GLU A 1 89 ? -17.821 5.779 38.336 1.00 71.62 89 GLU A CA 1
ATOM 607 C C . GLU A 1 89 ? -16.638 5.095 39.048 1.00 71.62 89 GLU A C 1
ATOM 609 O O . GLU A 1 89 ? -16.614 3.875 39.251 1.00 71.62 89 GLU A O 1
ATOM 614 N N . ALA A 1 90 ? -15.630 5.872 39.453 1.00 71.00 90 ALA A N 1
ATOM 615 C CA . ALA A 1 90 ? -14.464 5.325 40.138 1.00 71.00 90 ALA A CA 1
ATOM 616 C C . ALA A 1 90 ? -14.862 4.651 41.463 1.00 71.00 90 ALA A C 1
ATOM 618 O O . ALA A 1 90 ? -15.482 5.266 42.328 1.00 71.00 90 ALA A O 1
ATOM 619 N N . SER A 1 91 ? -14.421 3.404 41.658 1.00 73.12 91 SER A N 1
ATOM 620 C CA . SER A 1 91 ? -14.740 2.597 42.850 1.00 73.12 91 SER A CA 1
ATOM 621 C C . SER A 1 91 ? -16.242 2.342 43.043 1.00 73.12 91 SER A C 1
ATOM 623 O O . SER A 1 91 ? -16.704 2.272 44.177 1.00 73.12 91 SER A O 1
ATOM 625 N N . LYS A 1 92 ? -17.004 2.221 41.951 1.00 77.19 92 LYS A N 1
ATOM 626 C CA . LYS A 1 92 ? -18.419 1.821 41.941 1.00 77.19 92 LYS A CA 1
ATOM 627 C C . LYS A 1 92 ? -18.628 0.595 41.052 1.00 77.19 92 LYS A C 1
ATOM 629 O O . LYS A 1 92 ? -17.724 0.181 40.324 1.00 77.19 92 LYS A O 1
ATOM 634 N N . ALA A 1 93 ? -19.814 -0.003 41.127 1.00 81.62 93 ALA A N 1
ATOM 635 C CA . ALA A 1 93 ? -20.209 -1.073 40.226 1.00 81.62 93 ALA A CA 1
ATOM 636 C C . ALA A 1 93 ? -20.287 -0.525 38.794 1.00 81.62 93 ALA A C 1
ATOM 638 O O . ALA A 1 93 ? -20.861 0.536 38.551 1.00 81.62 93 ALA A O 1
ATOM 639 N N . VAL A 1 94 ? -19.715 -1.257 37.840 1.00 82.25 94 VAL A N 1
ATOM 640 C CA . VAL A 1 94 ? -19.895 -0.957 36.419 1.00 82.25 94 VAL A CA 1
ATOM 641 C C . VAL A 1 94 ? -21.277 -1.462 36.025 1.00 82.25 94 VAL A C 1
ATOM 643 O O . VAL A 1 94 ? -21.531 -2.665 36.063 1.00 82.25 94 VAL A O 1
ATOM 646 N N . THR A 1 95 ? -22.175 -0.543 35.691 1.00 82.12 95 THR A N 1
ATOM 647 C CA . THR A 1 95 ? -23.522 -0.872 35.214 1.00 82.12 95 THR A CA 1
ATOM 648 C C . THR A 1 95 ? -23.624 -0.632 33.714 1.00 82.12 95 THR A C 1
ATOM 650 O O . THR A 1 95 ? -22.786 0.052 33.129 1.00 82.12 95 THR A O 1
ATOM 653 N N . VAL A 1 96 ? -24.646 -1.219 33.098 1.00 86.06 96 VAL A N 1
ATOM 654 C CA . VAL A 1 96 ? -25.040 -0.936 31.716 1.00 86.06 96 VAL A CA 1
ATOM 655 C C . VAL A 1 96 ? -26.262 -0.025 31.711 1.00 86.06 96 VAL A C 1
ATOM 657 O O . VAL A 1 96 ? -26.994 0.044 32.703 1.00 86.06 96 VAL A O 1
ATOM 660 N N . ASP A 1 97 ? -26.461 0.705 30.621 1.00 83.88 97 ASP A N 1
ATOM 661 C CA . ASP A 1 97 ? -27.623 1.569 30.455 1.00 83.88 97 ASP A CA 1
ATOM 662 C C . ASP A 1 97 ? -28.908 0.754 30.188 1.00 83.88 97 ASP A C 1
ATOM 664 O O . ASP A 1 97 ? -28.923 -0.481 30.207 1.00 83.88 97 ASP A O 1
ATOM 668 N N . SER A 1 98 ? -30.021 1.443 29.922 1.00 87.75 98 SER A N 1
ATOM 669 C CA . SER A 1 98 ? -31.302 0.794 29.605 1.00 87.75 98 SER A CA 1
ATOM 670 C C . SER A 1 98 ? -31.290 -0.046 28.321 1.00 87.75 98 SER A C 1
ATOM 672 O O . SER A 1 98 ? -32.204 -0.844 28.111 1.00 87.75 98 SER A O 1
ATOM 674 N N . ASN A 1 99 ? -30.294 0.148 27.455 1.00 89.50 99 ASN A N 1
ATOM 675 C CA . ASN A 1 99 ? -30.091 -0.574 26.204 1.00 89.50 99 ASN A CA 1
ATOM 676 C C . ASN A 1 99 ? -29.139 -1.767 26.373 1.00 89.50 99 ASN A C 1
ATOM 678 O O . ASN A 1 99 ? -29.044 -2.599 25.470 1.00 89.50 99 ASN A O 1
ATOM 682 N N . GLY A 1 100 ? -28.512 -1.899 27.544 1.00 86.25 100 GLY A N 1
ATOM 683 C CA . GLY A 1 100 ? -27.519 -2.925 27.832 1.00 86.25 100 GLY A CA 1
ATOM 684 C C . GLY A 1 100 ? -26.103 -2.529 27.415 1.00 86.25 100 GLY A C 1
ATOM 685 O O . GLY A 1 100 ? -25.215 -3.382 27.451 1.00 86.25 100 GLY A O 1
ATOM 686 N N . ASP A 1 101 ? -25.882 -1.263 27.057 1.00 88.25 101 ASP A N 1
ATOM 687 C CA . ASP A 1 101 ? -24.584 -0.752 26.641 1.00 88.25 101 ASP A CA 1
ATOM 688 C C . ASP A 1 101 ? -23.767 -0.279 27.851 1.00 88.25 101 ASP A C 1
ATOM 690 O O . ASP A 1 101 ? -24.281 0.320 28.799 1.00 88.25 101 ASP A O 1
ATOM 694 N N . LEU A 1 102 ? -22.461 -0.546 27.819 1.00 88.31 102 LEU A N 1
ATOM 695 C CA . LEU A 1 102 ? -21.503 0.021 28.765 1.00 88.31 102 LEU A CA 1
ATOM 696 C C . LEU A 1 102 ? -20.969 1.341 28.201 1.00 88.31 102 LEU A C 1
ATOM 698 O O . LEU A 1 102 ? -20.273 1.334 27.184 1.00 88.31 102 LEU A O 1
ATOM 702 N N . ILE A 1 103 ? -21.243 2.458 28.877 1.00 86.00 103 ILE A N 1
ATOM 703 C CA . ILE A 1 103 ? -20.777 3.781 28.459 1.00 86.00 103 ILE A CA 1
ATOM 704 C C . ILE A 1 103 ? -19.550 4.171 29.277 1.00 86.00 103 ILE A C 1
ATOM 706 O O . ILE A 1 103 ? -19.595 4.262 30.505 1.00 86.00 103 ILE A O 1
ATOM 710 N N . ILE A 1 104 ? -18.457 4.452 28.567 1.00 87.50 104 ILE A N 1
ATOM 711 C CA . ILE A 1 104 ? -17.262 5.088 29.120 1.00 87.50 104 ILE A CA 1
ATOM 712 C C . ILE A 1 104 ? -17.284 6.550 28.653 1.00 87.50 104 ILE A C 1
ATOM 714 O O . ILE A 1 104 ? -17.089 6.782 27.457 1.00 87.50 104 ILE A O 1
ATOM 718 N N . PRO A 1 105 ? -17.595 7.518 29.537 1.00 85.81 105 PRO A N 1
ATOM 719 C CA . PRO A 1 105 ? -17.670 8.930 29.172 1.00 85.81 105 PRO A CA 1
ATOM 720 C C . PRO A 1 105 ? -16.360 9.475 28.590 1.00 85.81 105 PRO A C 1
ATOM 722 O O . PRO A 1 105 ? -15.284 8.908 28.780 1.00 85.81 105 PRO A O 1
ATOM 725 N N . ASP A 1 106 ? -16.440 10.624 27.918 1.00 90.19 106 ASP A N 1
ATOM 726 C CA . ASP A 1 106 ? -15.250 11.323 27.428 1.00 90.19 106 ASP A CA 1
ATOM 727 C C . ASP A 1 106 ? -14.252 11.574 28.566 1.00 90.19 106 ASP A C 1
ATOM 729 O O . ASP A 1 106 ? -14.626 12.002 29.657 1.00 90.19 106 ASP A O 1
ATOM 733 N N . SER A 1 107 ? -12.963 11.376 28.283 1.00 85.12 107 SER A N 1
ATOM 734 C CA . SER A 1 107 ? -11.841 11.423 29.241 1.00 85.12 107 SER A CA 1
ATOM 735 C C . SER A 1 107 ? -11.725 10.240 30.209 1.00 85.12 107 SER A C 1
ATOM 737 O O . SER A 1 107 ? -10.628 10.030 30.741 1.00 85.12 107 SER A O 1
ATOM 739 N N . ASP A 1 108 ? -12.775 9.438 30.394 1.00 89.62 108 ASP A N 1
ATOM 740 C CA . ASP A 1 108 ? -12.668 8.163 31.102 1.00 89.62 108 ASP A CA 1
ATOM 741 C C . ASP A 1 108 ? -12.047 7.098 30.191 1.00 89.62 108 ASP A C 1
ATOM 743 O O . ASP A 1 108 ? -12.039 7.201 28.962 1.00 89.62 108 ASP A O 1
ATOM 747 N N . LYS A 1 109 ? -11.444 6.070 30.799 1.00 91.44 109 LYS A N 1
ATOM 748 C CA . LYS A 1 109 ? -10.634 5.088 30.071 1.00 91.44 109 LYS A CA 1
ATOM 749 C C . LYS A 1 109 ? -10.890 3.674 30.541 1.00 91.44 109 LYS A C 1
ATOM 751 O O . LYS A 1 109 ? -10.898 3.412 31.744 1.00 91.44 109 LYS A O 1
ATOM 756 N N . TYR A 1 110 ? -10.926 2.747 29.592 1.00 92.88 110 TYR A N 1
ATOM 757 C CA . TYR A 1 110 ? -10.776 1.332 29.883 1.00 92.88 110 TYR A CA 1
ATOM 758 C C . TYR A 1 110 ? -9.292 0.961 29.857 1.00 92.88 110 TYR A C 1
ATOM 760 O O . TYR A 1 110 ? -8.622 1.151 28.842 1.00 92.88 110 TYR A O 1
ATOM 768 N N . GLN A 1 111 ? -8.756 0.505 30.989 1.00 93.31 111 GLN A N 1
ATOM 769 C CA . GLN A 1 111 ? -7.316 0.330 31.199 1.00 93.31 111 GLN A CA 1
ATOM 770 C C . GLN A 1 111 ? -6.982 -1.145 31.421 1.00 93.31 111 GLN A C 1
ATOM 772 O O . GLN A 1 111 ? -7.666 -1.832 32.179 1.00 93.31 111 GLN A O 1
ATOM 777 N N . PHE A 1 112 ? -5.905 -1.617 30.798 1.00 95.31 112 PHE A N 1
ATOM 778 C CA . PHE A 1 112 ? -5.423 -2.990 30.935 1.00 95.31 112 PHE A CA 1
ATOM 779 C C . PHE A 1 112 ? -3.975 -3.016 31.416 1.00 95.31 112 PHE A C 1
ATOM 781 O O . PHE A 1 112 ? -3.175 -2.154 31.054 1.00 95.31 112 PHE A O 1
ATOM 788 N N . GLY A 1 113 ? -3.633 -4.053 32.181 1.00 94.94 113 GLY A N 1
ATOM 789 C CA . GLY A 1 113 ? -2.290 -4.244 32.726 1.00 94.94 113 GLY A CA 1
ATOM 790 C C . GLY A 1 113 ? -2.009 -3.404 33.976 1.00 94.94 113 GLY A C 1
ATOM 791 O O . GLY A 1 113 ? -2.750 -2.488 34.338 1.00 94.94 113 GLY A O 1
ATOM 792 N N . THR A 1 114 ? -0.932 -3.743 34.680 1.00 92.25 114 THR A N 1
ATOM 793 C CA . THR A 1 114 ? -0.497 -3.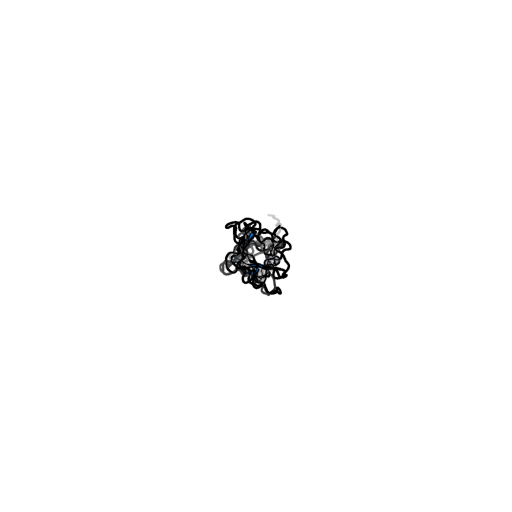004 35.872 1.00 92.25 114 THR A CA 1
ATOM 794 C C . THR A 1 114 ? 0.117 -1.675 35.456 1.00 92.25 114 THR A C 1
ATOM 796 O O . THR A 1 114 ? 1.073 -1.664 34.694 1.00 92.25 114 THR A O 1
ATOM 799 N N . GLY A 1 115 ? -0.390 -0.555 35.974 1.00 90.62 115 GLY A N 1
ATOM 800 C CA . GLY A 1 115 ? 0.072 0.769 35.537 1.00 90.62 115 GLY A CA 1
ATOM 801 C C . GLY A 1 115 ? -0.485 1.203 34.177 1.00 90.62 115 GLY A C 1
ATOM 802 O O . GLY A 1 115 ? 0.027 2.159 33.594 1.00 90.62 115 GLY A O 1
ATOM 803 N N . SER A 1 116 ? -1.549 0.541 33.704 1.00 94.88 116 SER A N 1
ATOM 804 C CA . SER A 1 116 ? -2.317 0.968 32.528 1.00 94.88 116 SER A CA 1
ATOM 805 C C . SER A 1 116 ? -1.517 0.866 31.228 1.00 94.88 116 SER A C 1
ATOM 807 O O . SER A 1 116 ? -1.432 1.830 30.462 1.00 94.88 116 SER A O 1
ATOM 809 N N . ASP A 1 117 ? -0.921 -0.310 31.004 1.00 96.88 117 ASP A N 1
ATOM 810 C CA . ASP A 1 117 ? -0.107 -0.664 29.834 1.00 96.88 117 ASP A CA 1
ATOM 811 C C . ASP A 1 117 ? -0.829 -0.406 28.503 1.00 96.88 117 ASP A C 1
ATOM 813 O O . ASP A 1 117 ? -0.196 -0.018 27.518 1.00 96.88 117 ASP A O 1
ATOM 817 N N . MET A 1 118 ? -2.151 -0.586 28.487 1.00 98.00 118 MET A N 1
ATOM 818 C CA . MET A 1 118 ? -3.038 -0.267 27.368 1.00 98.00 118 MET A CA 1
ATOM 819 C C . MET A 1 118 ? -4.242 0.536 27.850 1.00 98.00 118 MET A C 1
ATOM 821 O O . MET A 1 118 ? -4.775 0.275 28.930 1.00 98.00 118 MET A O 1
ATOM 825 N N . GLU A 1 119 ? -4.719 1.456 27.016 1.00 96.75 119 GLU A N 1
ATOM 826 C CA . GLU A 1 119 ? -5.940 2.222 27.259 1.00 96.75 119 GLU A CA 1
ATOM 827 C C . GLU A 1 119 ? -6.827 2.261 26.011 1.00 96.75 119 GLU A C 1
ATOM 829 O O . GLU A 1 119 ? -6.329 2.417 24.895 1.00 96.75 119 GLU A O 1
ATOM 834 N N . VAL A 1 120 ? -8.142 2.177 26.204 1.00 96.94 120 VAL A N 1
ATOM 835 C CA . VAL A 1 120 ? -9.155 2.454 25.176 1.00 96.94 120 VAL A CA 1
ATOM 836 C C . VAL A 1 120 ? -10.059 3.560 25.696 1.00 96.94 120 VAL A C 1
ATOM 838 O O . VAL A 1 120 ? -10.612 3.435 26.790 1.00 96.94 120 VAL A O 1
ATOM 841 N N . TYR A 1 121 ? -10.152 4.663 24.956 1.00 95.38 121 TYR A N 1
ATOM 842 C CA . TYR A 1 121 ? -10.865 5.858 25.408 1.00 95.38 121 TYR A CA 1
ATOM 843 C C . TYR A 1 121 ? -11.251 6.791 24.260 1.00 95.38 121 TYR A C 1
ATOM 845 O O . TYR A 1 121 ? -10.772 6.651 23.131 1.00 95.38 121 TYR A O 1
ATOM 853 N N . HIS A 1 122 ? -12.092 7.772 24.581 1.00 96.56 122 HIS A N 1
ATOM 854 C CA . HIS A 1 122 ? -12.447 8.894 23.719 1.00 96.56 122 HIS A CA 1
ATOM 855 C C . HIS A 1 122 ? -12.048 10.212 24.403 1.00 96.56 122 HIS A C 1
ATOM 857 O O . HIS A 1 122 ? -12.214 10.356 25.615 1.00 96.56 122 HIS A O 1
ATOM 863 N N . ASP A 1 123 ? -11.481 11.161 23.653 1.00 95.38 123 ASP A N 1
ATOM 864 C CA . ASP A 1 123 ? -11.044 12.471 24.183 1.00 95.38 123 ASP A CA 1
ATOM 865 C C . ASP A 1 123 ? -12.033 13.617 23.900 1.00 95.38 123 ASP A C 1
ATOM 867 O O . ASP A 1 123 ? -11.708 14.788 24.098 1.00 95.38 123 ASP A O 1
ATOM 871 N N . GLY A 1 124 ? -13.228 13.280 23.412 1.00 96.00 124 GLY A N 1
ATOM 872 C CA . GLY A 1 124 ? -14.249 14.222 22.953 1.00 96.00 124 GLY A CA 1
ATOM 873 C C . GLY A 1 124 ? -14.207 14.501 21.447 1.00 96.00 124 GLY A C 1
ATOM 874 O O . GLY A 1 124 ? -15.181 15.016 20.905 1.00 96.00 124 GLY A O 1
ATOM 875 N N . SER A 1 125 ? -13.120 14.154 20.747 1.00 97.50 125 SER A N 1
ATOM 876 C CA . SER A 1 125 ? -13.006 14.301 19.285 1.00 97.50 125 SER A CA 1
ATOM 877 C C . SER A 1 125 ? -12.562 13.028 18.568 1.00 97.50 125 SER A C 1
ATOM 879 O O . SER A 1 125 ? -13.023 12.766 17.459 1.00 97.50 125 SER A O 1
ATOM 881 N N . ASN A 1 126 ? -11.656 12.257 19.167 1.00 96.75 126 ASN A N 1
ATOM 882 C CA . ASN A 1 126 ? -11.080 11.058 18.579 1.00 96.75 126 ASN A CA 1
ATOM 883 C C . ASN A 1 126 ? -11.175 9.876 19.548 1.00 96.75 126 ASN A C 1
ATOM 885 O O . ASN A 1 126 ? -11.079 10.020 20.771 1.00 96.75 126 ASN A O 1
ATOM 889 N N . SER A 1 127 ? -11.311 8.680 18.981 1.00 97.31 127 SER A N 1
ATOM 890 C CA . SER A 1 127 ? -11.192 7.415 19.705 1.00 97.31 127 SER A CA 1
ATOM 891 C C . SER A 1 127 ? -9.765 6.893 19.614 1.00 97.31 127 SER A C 1
ATOM 893 O O . SER A 1 127 ? -9.135 6.965 18.558 1.00 97.31 127 SER A O 1
ATOM 895 N N . TYR A 1 128 ? -9.280 6.301 20.699 1.00 97.31 128 TYR A N 1
ATOM 896 C CA . TYR A 1 128 ? -7.926 5.774 20.772 1.00 97.31 128 TYR A CA 1
ATOM 897 C C . TYR A 1 128 ? -7.909 4.343 21.282 1.00 97.31 128 TYR A C 1
ATOM 899 O O . TYR A 1 128 ? -8.641 3.971 22.199 1.00 97.31 128 TYR A O 1
ATOM 907 N N . VAL A 1 129 ? -6.983 3.576 20.715 1.00 97.94 129 VAL A N 1
ATOM 908 C CA . VAL A 1 129 ? -6.447 2.349 21.299 1.00 97.94 129 VAL A CA 1
ATOM 909 C C . VAL A 1 129 ? -4.961 2.609 21.517 1.00 97.94 129 VAL A C 1
ATOM 911 O O . VAL A 1 129 ? -4.165 2.545 20.581 1.00 97.94 129 VAL A O 1
ATOM 914 N N . THR A 1 130 ? -4.592 2.975 22.741 1.00 97.12 130 THR A N 1
ATOM 915 C CA . THR A 1 130 ? -3.252 3.470 23.068 1.00 97.12 130 THR A CA 1
ATOM 916 C C . THR A 1 130 ? -2.450 2.402 23.792 1.00 97.12 130 THR A C 1
ATOM 918 O O . THR A 1 130 ? -2.830 1.962 24.875 1.00 97.12 130 THR A O 1
ATOM 921 N N . ASN A 1 131 ? -1.303 2.034 23.220 1.00 97.50 131 ASN A N 1
ATOM 922 C CA . ASN A 1 131 ? -0.322 1.144 23.835 1.00 97.50 131 ASN A CA 1
ATOM 923 C C . ASN A 1 131 ? 0.819 1.943 24.458 1.00 97.50 131 ASN A C 1
ATOM 925 O O . ASN A 1 131 ? 1.566 2.603 23.738 1.00 97.50 131 ASN A O 1
ATOM 929 N N . LYS A 1 132 ? 0.987 1.855 25.780 1.00 97.31 132 LYS A N 1
ATOM 930 C CA . LYS A 1 132 ? 2.073 2.527 26.508 1.00 97.31 132 LYS A CA 1
ATOM 931 C C . LYS A 1 132 ? 3.299 1.636 26.695 1.00 97.31 132 LYS A C 1
ATOM 933 O O . LYS A 1 132 ? 4.419 2.136 26.640 1.00 97.31 132 LYS A O 1
ATOM 938 N N . THR A 1 133 ? 3.099 0.331 26.881 1.00 96.38 133 THR A N 1
ATOM 939 C CA . THR A 1 133 ? 4.178 -0.629 27.164 1.00 96.38 133 THR A CA 1
ATOM 940 C C . THR A 1 133 ? 4.252 -1.698 26.072 1.00 96.38 133 THR A C 1
ATOM 942 O O . THR A 1 133 ? 3.250 -2.310 25.723 1.00 96.38 133 THR A O 1
ATOM 945 N N . GLY A 1 134 ? 5.441 -1.972 25.525 1.00 96.56 134 GLY A N 1
ATOM 946 C CA . GLY A 1 134 ? 5.627 -3.012 24.500 1.00 96.56 134 GLY A CA 1
ATOM 947 C C . GLY A 1 134 ? 5.101 -2.620 23.113 1.00 96.56 134 G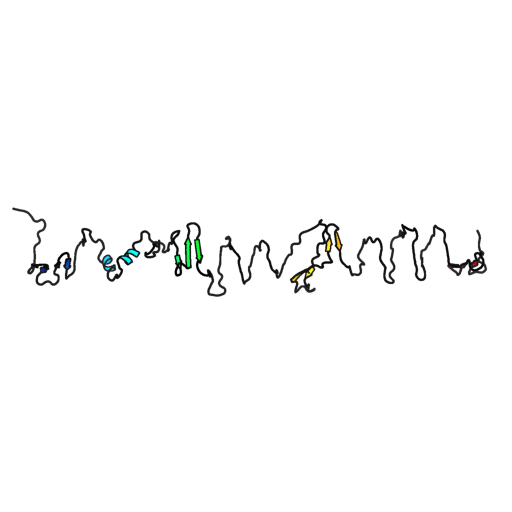LY A C 1
ATOM 948 O O . GLY A 1 134 ? 5.125 -1.448 22.751 1.00 96.56 134 GLY A O 1
ATOM 949 N N . ALA A 1 135 ? 4.666 -3.605 22.322 1.00 96.69 135 ALA A N 1
ATOM 950 C CA . ALA A 1 135 ? 4.125 -3.402 20.976 1.00 96.69 135 ALA A CA 1
ATOM 951 C C . ALA A 1 135 ? 2.640 -3.782 20.920 1.00 96.69 135 ALA A C 1
ATOM 953 O O . ALA A 1 135 ? 2.266 -4.858 21.393 1.00 96.69 135 ALA A O 1
ATOM 954 N N . LEU A 1 136 ? 1.825 -2.954 20.260 1.00 96.81 136 LEU A N 1
ATOM 955 C CA . LEU A 1 136 ? 0.430 -3.276 19.970 1.00 96.81 136 LEU A CA 1
ATOM 956 C C . LEU A 1 136 ? 0.362 -4.341 18.871 1.00 96.81 136 LEU A C 1
ATOM 958 O O . LEU A 1 136 ? 0.700 -4.082 17.717 1.00 96.81 136 LEU A O 1
ATOM 962 N N . LYS A 1 137 ? -0.078 -5.547 19.225 1.00 96.06 137 LYS A N 1
ATOM 963 C CA . LYS A 1 137 ? -0.283 -6.640 18.269 1.00 96.06 137 LYS A CA 1
ATOM 964 C C . LYS A 1 137 ? -1.760 -6.736 17.912 1.00 96.06 137 LYS A C 1
ATOM 966 O O . LYS A 1 137 ? -2.574 -7.051 18.772 1.00 96.06 137 LYS A O 1
ATOM 971 N N . VAL A 1 138 ? -2.084 -6.521 16.641 1.00 96.19 138 VAL A N 1
ATOM 972 C CA . VAL A 1 138 ? -3.427 -6.740 16.087 1.00 96.19 138 VAL A CA 1
ATOM 973 C C . VAL A 1 138 ? -3.318 -7.837 15.038 1.00 96.19 138 VAL A C 1
ATOM 975 O O . VAL A 1 138 ? -2.706 -7.638 13.991 1.00 96.19 138 VAL A O 1
ATOM 978 N N . ALA A 1 139 ? -3.844 -9.019 15.348 1.00 95.94 139 ALA A N 1
ATOM 979 C CA . ALA A 1 139 ? -3.721 -10.197 14.498 1.00 95.94 139 ALA A CA 1
ATOM 980 C C . ALA A 1 139 ? -4.874 -11.176 14.737 1.00 95.94 139 ALA A C 1
ATOM 982 O O . ALA A 1 139 ? -5.522 -11.151 15.782 1.00 95.94 139 ALA A O 1
ATOM 983 N N . THR A 1 140 ? -5.086 -12.074 13.779 1.00 96.19 140 THR A N 1
ATOM 984 C CA . THR A 1 140 ? -5.950 -13.245 13.932 1.00 96.19 140 THR A CA 1
ATOM 985 C C . THR A 1 140 ? -5.100 -14.443 14.340 1.00 96.19 140 THR A C 1
ATOM 987 O O . THR A 1 140 ? -4.020 -14.662 13.794 1.00 96.19 140 THR A O 1
ATOM 990 N N . GLU A 1 141 ? -5.579 -15.252 15.283 1.00 94.88 141 GLU A N 1
ATOM 991 C CA . GLU A 1 141 ? -4.833 -16.433 15.748 1.00 94.88 141 GLU A CA 1
ATOM 992 C C . GLU A 1 141 ? -4.765 -17.541 14.686 1.00 94.88 141 GLU A C 1
ATOM 994 O O . GLU A 1 141 ? -3.815 -18.321 14.639 1.00 94.88 141 GLU A O 1
ATOM 999 N N . THR A 1 142 ? -5.769 -17.599 13.806 1.00 96.38 142 THR A N 1
ATOM 1000 C CA . THR A 1 142 ? -5.820 -18.544 12.685 1.00 96.38 142 THR A CA 1
ATOM 1001 C C . THR A 1 142 ? -5.277 -17.894 11.415 1.00 96.38 142 THR A C 1
ATOM 1003 O O . THR A 1 142 ? -5.673 -16.786 11.045 1.00 96.38 142 THR A O 1
ATOM 1006 N N . SER A 1 143 ? -4.377 -18.605 10.732 1.00 93.31 143 SER A N 1
ATOM 1007 C CA . SER A 1 143 ? -3.802 -18.172 9.456 1.00 93.31 143 SER A CA 1
ATOM 1008 C C . SER A 1 143 ? -4.862 -18.097 8.352 1.00 93.31 143 SER A C 1
ATOM 1010 O O . SER A 1 143 ? -5.768 -18.926 8.294 1.00 93.31 143 SER A O 1
ATOM 1012 N N . GLY A 1 144 ? -4.736 -17.109 7.463 1.00 92.31 144 GLY A N 1
ATOM 1013 C CA . GLY A 1 144 ? -5.637 -16.905 6.324 1.00 92.31 144 GLY A CA 1
ATOM 1014 C C . GLY A 1 144 ? -6.866 -16.042 6.618 1.00 92.31 144 GLY A C 1
ATOM 1015 O O . GLY A 1 144 ? -7.591 -15.698 5.688 1.00 92.31 144 GLY A O 1
ATOM 1016 N N . ILE A 1 145 ? -7.092 -15.649 7.875 1.00 96.06 145 ILE A N 1
ATOM 1017 C CA . ILE A 1 145 ? -8.119 -14.661 8.218 1.00 96.06 145 ILE A CA 1
ATOM 1018 C C . ILE A 1 145 ? -7.523 -13.258 8.052 1.00 96.06 145 ILE A C 1
ATOM 1020 O O . ILE A 1 145 ? -6.428 -12.973 8.533 1.00 96.06 145 ILE A O 1
ATOM 1024 N N . ALA A 1 146 ? -8.231 -12.381 7.343 1.00 94.50 146 ALA A N 1
ATOM 1025 C CA . ALA A 1 146 ? -7.787 -11.013 7.112 1.00 94.50 146 ALA A CA 1
ATOM 1026 C C . ALA A 1 146 ? -8.085 -10.107 8.318 1.00 94.50 146 ALA A C 1
ATOM 1028 O O . ALA A 1 146 ? -9.166 -10.173 8.901 1.00 94.50 146 ALA A O 1
ATOM 1029 N N . VAL A 1 147 ? -7.164 -9.189 8.622 1.00 96.00 147 VAL A N 1
ATOM 1030 C CA . VAL A 1 147 ? -7.463 -7.985 9.410 1.00 96.00 147 VAL A CA 1
ATOM 1031 C C . VAL A 1 147 ? -7.841 -6.891 8.416 1.00 96.00 147 VAL A C 1
ATOM 1033 O O . VAL A 1 147 ? -7.000 -6.435 7.646 1.00 96.00 147 VAL A O 1
ATOM 1036 N N . THR A 1 148 ? -9.116 -6.506 8.388 1.00 94.56 148 THR A N 1
ATOM 1037 C CA . THR A 1 148 ? -9.603 -5.446 7.489 1.00 94.56 148 THR A CA 1
ATOM 1038 C C . THR A 1 148 ? -9.545 -4.105 8.210 1.00 94.56 148 THR A C 1
ATOM 1040 O O . THR A 1 148 ? -10.050 -3.989 9.323 1.00 94.56 148 THR A O 1
ATOM 1043 N N . ILE A 1 149 ? -8.936 -3.097 7.581 1.00 95.19 149 ILE A N 1
ATOM 1044 C CA . ILE A 1 149 ? -8.819 -1.734 8.115 1.00 95.19 149 ILE A CA 1
ATOM 1045 C C . ILE A 1 149 ? -9.361 -0.761 7.066 1.00 95.19 149 ILE A C 1
ATOM 1047 O O . ILE A 1 149 ? -8.981 -0.836 5.899 1.00 95.19 149 ILE A O 1
ATOM 1051 N N . GLY A 1 150 ? -10.235 0.153 7.492 1.00 94.50 150 GLY A N 1
ATOM 1052 C CA . GLY A 1 150 ? -10.892 1.130 6.622 1.00 94.50 150 GLY A CA 1
ATOM 1053 C C . GLY A 1 150 ? -12.225 0.650 6.035 1.00 94.50 150 GLY A C 1
ATOM 1054 O O . GLY A 1 150 ? -12.765 -0.391 6.406 1.00 94.50 150 GLY A O 1
ATOM 1055 N N . HIS A 1 151 ? -12.766 1.451 5.119 1.00 94.12 151 HIS A N 1
ATOM 1056 C CA . HIS A 1 151 ? -14.001 1.207 4.370 1.00 94.12 151 HIS A CA 1
ATOM 1057 C C . HIS A 1 151 ? -13.754 1.497 2.879 1.00 94.12 151 HIS A C 1
ATOM 1059 O O . HIS A 1 151 ? -12.708 2.027 2.516 1.00 94.12 151 HIS A O 1
ATOM 1065 N N . THR A 1 152 ? -14.724 1.218 2.004 1.00 91.00 152 THR A N 1
ATOM 1066 C CA . THR A 1 152 ? -14.614 1.405 0.540 1.00 91.00 152 THR A CA 1
ATOM 1067 C C . THR A 1 152 ? -14.248 2.822 0.085 1.00 91.00 152 THR A C 1
ATOM 1069 O O . THR A 1 152 ? -13.850 3.001 -1.061 1.00 91.00 152 THR A O 1
ATOM 1072 N N . THR A 1 153 ? -14.410 3.829 0.944 1.00 90.62 153 THR A N 1
ATOM 1073 C CA . THR A 1 153 ? -14.132 5.245 0.651 1.00 90.62 153 THR A CA 1
ATOM 1074 C C . THR A 1 153 ? -13.201 5.896 1.671 1.00 90.62 153 THR A C 1
ATOM 1076 O O . THR A 1 153 ? -12.950 7.093 1.572 1.00 90.62 153 THR A O 1
ATOM 1079 N N . SER A 1 154 ? -12.747 5.156 2.685 1.00 93.19 154 SER A N 1
ATOM 1080 C CA . SER A 1 154 ? -11.891 5.714 3.732 1.00 93.19 154 SER A CA 1
ATOM 1081 C C . SER A 1 154 ? -10.438 5.717 3.288 1.00 93.19 154 SER A C 1
ATOM 1083 O O . SER A 1 154 ? -9.971 4.781 2.642 1.00 93.19 154 SER A O 1
ATOM 1085 N N . GLU A 1 155 ? -9.712 6.742 3.709 1.00 93.88 155 GLU A N 1
ATOM 1086 C CA . GLU A 1 155 ? -8.258 6.736 3.674 1.00 93.88 155 GLU A CA 1
ATOM 1087 C C . GLU A 1 155 ? -7.713 5.994 4.902 1.00 93.88 155 GLU A C 1
ATOM 1089 O O . GLU A 1 155 ? -8.262 6.101 6.001 1.00 93.88 155 GLU A O 1
ATOM 1094 N N . VAL A 1 156 ? -6.632 5.235 4.714 1.00 94.69 156 VAL A N 1
ATOM 1095 C CA . VAL A 1 156 ? -5.837 4.677 5.812 1.00 94.69 156 VAL A CA 1
ATOM 1096 C C . VAL A 1 156 ? -4.510 5.418 5.834 1.00 94.69 156 VAL A C 1
ATOM 1098 O O . VAL A 1 156 ? -3.691 5.262 4.931 1.00 94.69 156 VAL A O 1
ATOM 1101 N N . THR A 1 157 ? -4.293 6.215 6.875 1.00 94.88 157 THR A N 1
ATOM 1102 C CA . THR A 1 157 ? -3.047 6.959 7.066 1.00 94.88 157 THR A CA 1
ATOM 1103 C C . THR A 1 157 ? -2.118 6.190 8.000 1.00 94.88 157 THR A C 1
ATOM 1105 O O . THR A 1 157 ? -2.484 5.884 9.134 1.00 94.88 157 THR A O 1
ATOM 1108 N N . VAL A 1 158 ? -0.892 5.914 7.549 1.00 95.75 158 VAL A N 1
ATOM 1109 C CA . VAL A 1 158 ? 0.200 5.426 8.404 1.00 95.75 158 VAL A CA 1
ATOM 1110 C C . VAL A 1 158 ? 1.152 6.597 8.624 1.00 95.75 158 VAL A C 1
ATOM 1112 O O . VAL A 1 158 ? 1.774 7.072 7.681 1.00 95.75 158 VAL A O 1
ATOM 1115 N N . GLY A 1 159 ? 1.229 7.102 9.857 1.00 95.69 159 GLY A N 1
ATOM 1116 C CA . GLY A 1 159 ? 2.010 8.305 10.187 1.00 95.69 159 GLY A CA 1
ATOM 1117 C C . GLY A 1 159 ? 3.535 8.122 10.186 1.00 95.69 159 GLY A C 1
ATOM 1118 O O . GLY A 1 159 ? 4.253 9.070 10.485 1.00 95.69 159 GLY A O 1
ATOM 1119 N N . ASP A 1 160 ? 4.018 6.917 9.884 1.00 96.62 160 ASP A N 1
ATOM 1120 C CA . ASP A 1 160 ? 5.431 6.529 9.836 1.00 96.62 160 ASP A CA 1
ATOM 1121 C C . ASP A 1 160 ? 5.604 5.410 8.781 1.00 96.62 160 ASP A C 1
ATOM 1123 O O . ASP A 1 160 ? 4.734 5.177 7.939 1.00 96.62 160 ASP A O 1
ATOM 1127 N N . ASN A 1 161 ? 6.724 4.698 8.812 1.00 93.31 161 ASN A N 1
ATOM 1128 C CA . ASN A 1 161 ? 7.067 3.630 7.888 1.00 93.31 161 ASN A CA 1
ATOM 1129 C C . ASN A 1 161 ? 6.102 2.431 7.979 1.00 93.31 161 ASN A C 1
ATOM 1131 O O . ASN A 1 161 ? 5.858 1.886 9.057 1.00 93.31 161 ASN A O 1
ATOM 1135 N N . LEU A 1 162 ? 5.641 1.939 6.823 1.00 94.25 162 LEU A N 1
ATOM 1136 C CA . LEU A 1 162 ? 4.940 0.659 6.696 1.00 94.25 162 LEU A CA 1
ATOM 1137 C C . LEU A 1 162 ? 5.922 -0.430 6.248 1.00 94.25 162 LEU A C 1
ATOM 1139 O O . LEU A 1 162 ? 6.451 -0.380 5.141 1.00 94.25 162 LEU A O 1
ATOM 1143 N N . THR A 1 163 ? 6.132 -1.446 7.086 1.00 94.25 163 THR A N 1
ATOM 1144 C CA . THR A 1 163 ? 6.881 -2.655 6.706 1.00 94.25 163 THR A CA 1
ATOM 1145 C C . THR A 1 163 ? 5.908 -3.786 6.389 1.00 94.25 163 THR A C 1
ATOM 1147 O O . THR A 1 163 ? 5.183 -4.233 7.275 1.00 94.25 163 THR A O 1
ATOM 1150 N N . ALA A 1 164 ? 5.919 -4.289 5.153 1.00 94.06 164 ALA A N 1
ATOM 1151 C CA . ALA A 1 164 ? 5.165 -5.477 4.756 1.00 94.06 164 ALA A CA 1
ATOM 1152 C C . ALA A 1 164 ? 6.123 -6.581 4.294 1.00 94.06 164 ALA A C 1
ATOM 1154 O O . ALA A 1 164 ? 6.960 -6.361 3.424 1.00 94.06 164 ALA A O 1
ATOM 1155 N N . THR A 1 165 ? 6.000 -7.774 4.875 1.00 92.31 165 THR A N 1
ATOM 1156 C CA . THR A 1 165 ? 6.788 -8.953 4.469 1.00 92.31 165 THR A CA 1
ATOM 1157 C C . THR A 1 165 ? 6.162 -9.707 3.296 1.00 92.31 165 THR A C 1
ATOM 1159 O O . THR A 1 165 ? 6.841 -10.489 2.636 1.00 92.31 165 THR A O 1
ATOM 1162 N N . GLY A 1 166 ? 4.866 -9.495 3.056 1.00 91.06 166 GLY A N 1
ATOM 1163 C CA . GLY A 1 166 ? 4.132 -10.035 1.917 1.00 91.06 166 GLY A CA 1
ATOM 1164 C C . GLY A 1 166 ? 4.013 -9.040 0.763 1.00 91.06 166 GLY A C 1
ATOM 1165 O O . GLY A 1 166 ? 4.644 -7.986 0.740 1.00 91.06 166 GLY A O 1
ATOM 1166 N N . THR A 1 167 ? 3.156 -9.374 -0.198 1.00 90.25 167 THR A N 1
ATOM 1167 C CA . THR A 1 167 ? 2.852 -8.513 -1.345 1.00 90.25 167 THR A CA 1
ATOM 1168 C C . THR A 1 167 ? 1.955 -7.343 -0.939 1.00 90.25 167 THR A C 1
ATOM 1170 O O . THR A 1 167 ? 0.914 -7.542 -0.316 1.00 90.25 167 THR A O 1
ATOM 1173 N N . ILE A 1 168 ? 2.310 -6.130 -1.368 1.00 92.06 168 ILE A N 1
ATOM 1174 C CA . ILE A 1 168 ? 1.418 -4.965 -1.339 1.00 92.06 168 ILE A CA 1
ATOM 1175 C C . ILE A 1 168 ? 0.762 -4.837 -2.716 1.00 92.06 168 ILE A C 1
ATOM 1177 O O . ILE A 1 168 ? 1.456 -4.740 -3.726 1.00 92.06 168 ILE A O 1
ATOM 1181 N N . THR A 1 169 ? -0.571 -4.819 -2.761 1.00 91.75 169 THR A N 1
ATOM 1182 C CA . THR A 1 169 ? -1.331 -4.541 -3.991 1.00 91.75 169 THR A CA 1
ATOM 1183 C C . THR A 1 169 ? -1.869 -3.116 -3.936 1.00 91.75 169 THR A C 1
ATOM 1185 O O . THR A 1 169 ? -2.744 -2.823 -3.126 1.00 91.75 169 THR A O 1
ATOM 1188 N N . ALA A 1 170 ? -1.359 -2.234 -4.797 1.00 90.94 170 ALA A N 1
ATOM 1189 C CA . ALA A 1 170 ? -1.800 -0.845 -4.902 1.00 90.94 170 ALA A CA 1
ATOM 1190 C C . ALA A 1 170 ? -2.519 -0.617 -6.240 1.00 90.94 170 ALA A C 1
ATOM 1192 O O . ALA A 1 170 ? -1.887 -0.350 -7.258 1.00 90.94 170 ALA A O 1
ATOM 1193 N N . THR A 1 171 ? -3.852 -0.715 -6.252 1.00 85.81 171 THR A N 1
ATOM 1194 C CA . THR A 1 171 ? -4.659 -0.560 -7.480 1.00 85.81 171 THR A CA 1
ATOM 1195 C C . THR A 1 171 ? -4.531 0.835 -8.103 1.00 85.81 171 THR A C 1
ATOM 1197 O O . THR A 1 171 ? -4.615 0.973 -9.318 1.00 85.81 171 THR A O 1
ATOM 1200 N N . GLY A 1 172 ? -4.294 1.866 -7.283 1.00 86.31 172 GLY A N 1
ATOM 1201 C CA . GLY A 1 172 ? -4.015 3.237 -7.734 1.00 86.31 172 GLY A CA 1
ATOM 1202 C C . GLY A 1 172 ? -2.538 3.521 -8.034 1.00 86.31 172 GLY A C 1
ATOM 1203 O O . GLY A 1 172 ? -2.199 4.652 -8.368 1.00 86.31 172 GLY A O 1
ATOM 1204 N N . GLY A 1 173 ? -1.666 2.517 -7.909 1.00 87.56 173 GLY A N 1
ATOM 1205 C CA . GLY A 1 173 ? -0.218 2.674 -7.991 1.00 87.56 173 GLY A CA 1
ATOM 1206 C C . GLY A 1 173 ? 0.411 3.256 -6.723 1.00 87.56 173 GLY A C 1
ATOM 1207 O O . GLY A 1 173 ? -0.257 3.532 -5.727 1.00 87.56 173 GLY A O 1
ATOM 1208 N N . PHE A 1 174 ? 1.730 3.424 -6.776 1.00 89.06 174 PHE A N 1
ATOM 1209 C CA . PHE A 1 174 ? 2.505 4.140 -5.767 1.00 89.06 174 PHE A CA 1
ATOM 1210 C C . PHE A 1 174 ? 2.794 5.554 -6.272 1.00 89.06 174 PHE A C 1
ATOM 1212 O O . PHE A 1 174 ? 3.101 5.742 -7.449 1.00 89.06 174 PHE A O 1
ATOM 1219 N N . VAL A 1 175 ? 2.715 6.546 -5.387 1.00 85.88 175 VAL A N 1
ATOM 1220 C CA . VAL A 1 175 ? 3.077 7.935 -5.696 1.00 85.88 175 VAL A CA 1
ATOM 1221 C C . VAL A 1 175 ? 4.434 8.237 -5.067 1.00 85.88 175 VAL A C 1
ATOM 1223 O O . VAL A 1 175 ? 4.615 8.044 -3.867 1.00 85.88 175 VAL A O 1
ATOM 1226 N N . GLY A 1 176 ? 5.375 8.736 -5.870 1.00 86.69 176 GLY A N 1
ATOM 1227 C CA . GLY A 1 176 ? 6.734 9.067 -5.436 1.00 86.69 176 GLY A CA 1
ATOM 1228 C C . GLY A 1 176 ? 7.777 8.025 -5.843 1.00 86.69 176 GLY A C 1
ATOM 1229 O O . GLY A 1 176 ? 7.536 7.175 -6.698 1.00 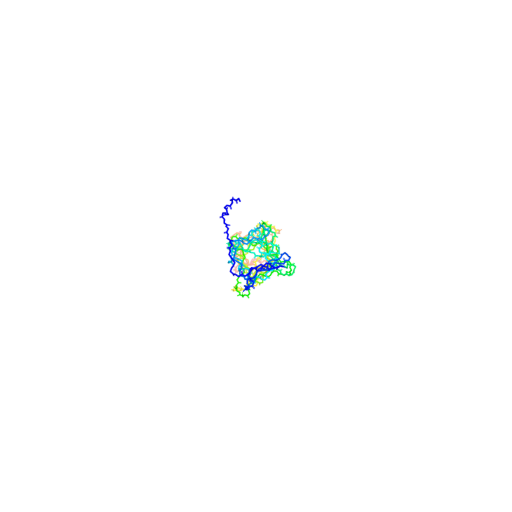86.69 176 GLY A O 1
ATOM 1230 N N . ASN A 1 177 ? 8.966 8.123 -5.246 1.00 80.19 177 ASN A N 1
ATOM 1231 C CA . ASN A 1 177 ? 10.074 7.221 -5.549 1.00 80.19 177 ASN A CA 1
ATOM 1232 C C . ASN A 1 177 ? 9.809 5.835 -4.954 1.00 80.19 177 ASN A C 1
ATOM 1234 O O . ASN A 1 177 ? 9.716 5.689 -3.737 1.00 80.19 177 ASN A O 1
ATOM 1238 N N . VAL A 1 178 ? 9.772 4.813 -5.805 1.00 83.25 178 VAL A N 1
ATOM 1239 C CA . VAL A 1 178 ? 9.825 3.409 -5.385 1.00 83.25 178 VAL A CA 1
ATOM 1240 C C . VAL A 1 178 ? 11.268 2.944 -5.547 1.00 83.25 178 VAL A C 1
ATOM 1242 O O . VAL A 1 178 ? 11.781 2.890 -6.662 1.00 83.25 178 VAL A O 1
ATOM 1245 N N . THR A 1 179 ? 11.954 2.661 -4.442 1.00 76.88 179 THR A N 1
ATOM 1246 C CA . THR A 1 179 ? 13.330 2.151 -4.465 1.00 76.88 179 THR A CA 1
ATOM 1247 C C . THR A 1 179 ? 13.328 0.619 -4.504 1.00 76.88 179 THR A C 1
ATOM 1249 O O . THR A 1 179 ? 12.494 -0.025 -3.872 1.00 76.88 179 THR A O 1
ATOM 1252 N N . GLY A 1 180 ? 14.251 0.022 -5.264 1.00 73.81 180 GLY A N 1
ATOM 1253 C CA . GLY A 1 180 ? 14.344 -1.431 -5.460 1.00 73.81 180 GLY A CA 1
ATOM 1254 C C . GLY A 1 180 ? 14.291 -1.838 -6.934 1.00 73.81 180 GLY A C 1
ATOM 1255 O O . GLY A 1 180 ? 14.360 -0.993 -7.823 1.00 73.81 180 GLY A O 1
ATOM 1256 N N . ILE A 1 181 ? 14.196 -3.143 -7.190 1.00 65.00 181 ILE A N 1
ATOM 1257 C CA . ILE A 1 181 ? 14.095 -3.707 -8.542 1.00 65.00 181 ILE A CA 1
ATOM 1258 C C . ILE A 1 181 ? 12.628 -4.053 -8.792 1.00 65.00 181 ILE A C 1
ATOM 1260 O O . ILE A 1 181 ? 12.074 -4.926 -8.123 1.00 65.00 181 ILE A O 1
ATOM 1264 N N . ALA A 1 182 ? 11.993 -3.387 -9.755 1.00 66.31 182 ALA A N 1
ATOM 1265 C CA . ALA A 1 182 ? 10.710 -3.844 -10.270 1.00 66.31 182 ALA A CA 1
ATOM 1266 C C . ALA A 1 182 ? 10.952 -5.111 -11.100 1.00 66.31 182 ALA A C 1
ATOM 1268 O O . ALA A 1 182 ? 11.592 -5.050 -12.144 1.00 66.31 182 ALA A O 1
ATOM 1269 N N . THR A 1 183 ? 10.452 -6.263 -10.647 1.00 62.81 183 THR A N 1
ATOM 1270 C CA . THR A 1 183 ? 10.638 -7.545 -11.353 1.00 62.81 183 THR A CA 1
ATOM 1271 C C . THR A 1 183 ? 9.999 -7.547 -12.748 1.00 62.81 183 THR A C 1
ATOM 1273 O O . THR A 1 183 ? 10.399 -8.324 -13.608 1.00 62.81 183 THR A O 1
ATOM 1276 N N . THR A 1 184 ? 9.006 -6.687 -13.001 1.00 66.06 184 THR A N 1
ATOM 1277 C CA . THR A 1 184 ? 8.412 -6.504 -14.332 1.00 66.06 184 THR A CA 1
ATOM 1278 C C . THR A 1 184 ? 7.857 -5.087 -14.465 1.00 66.06 184 THR A C 1
ATOM 1280 O O . THR A 1 184 ? 6.881 -4.735 -13.805 1.00 66.06 184 THR A O 1
ATOM 1283 N N . GLY A 1 185 ? 8.461 -4.266 -15.323 1.00 65.50 185 GLY A N 1
ATOM 1284 C CA . GLY A 1 185 ? 7.848 -3.030 -15.805 1.00 65.50 185 GLY A CA 1
ATOM 1285 C C . GLY A 1 185 ? 7.129 -3.317 -17.118 1.00 65.50 185 GLY A C 1
ATOM 1286 O O . GLY A 1 185 ? 7.781 -3.642 -18.101 1.00 65.50 185 GLY A O 1
ATOM 1287 N N . THR A 1 186 ? 5.798 -3.226 -17.158 1.00 65.38 186 THR A N 1
ATOM 1288 C CA . THR A 1 186 ? 5.053 -3.437 -18.415 1.00 65.38 186 THR A CA 1
ATOM 1289 C C . THR A 1 186 ? 5.180 -2.256 -19.373 1.00 65.38 186 THR A C 1
ATOM 1291 O O . THR A 1 186 ? 5.054 -2.443 -20.575 1.00 65.38 186 THR A O 1
ATOM 1294 N N . ASN A 1 187 ? 5.421 -1.049 -18.849 1.00 69.12 187 ASN A N 1
ATOM 1295 C CA . ASN A 1 187 ? 5.624 0.173 -19.621 1.00 69.12 187 ASN A CA 1
ATOM 1296 C C . ASN A 1 187 ? 6.759 0.994 -18.999 1.00 69.12 187 ASN A C 1
ATOM 1298 O O . ASN A 1 187 ? 6.792 1.176 -17.782 1.00 69.12 187 ASN A O 1
ATOM 1302 N N . VAL A 1 188 ? 7.636 1.541 -19.840 1.00 77.00 188 VAL A N 1
ATOM 1303 C CA . VAL A 1 188 ? 8.612 2.571 -19.465 1.00 77.00 188 VAL A CA 1
ATOM 1304 C C . VAL A 1 188 ? 8.216 3.849 -20.191 1.00 77.00 188 VAL A C 1
ATOM 1306 O O . VAL A 1 188 ? 8.105 3.856 -21.415 1.00 77.00 188 VAL A O 1
ATOM 1309 N N . VAL A 1 189 ? 7.963 4.925 -19.445 1.00 75.12 189 VAL A N 1
ATOM 1310 C CA . VAL A 1 189 ? 7.682 6.236 -20.041 1.00 75.12 189 VAL A CA 1
ATOM 1311 C C . VAL A 1 189 ? 9.014 6.916 -20.324 1.00 75.12 189 VAL A C 1
ATOM 1313 O O . VAL A 1 189 ? 9.711 7.324 -19.399 1.00 75.12 189 VAL A O 1
ATOM 1316 N N . VAL A 1 190 ? 9.353 7.036 -21.603 1.00 80.06 190 VAL A N 1
ATOM 1317 C CA . VAL A 1 190 ? 10.473 7.855 -22.072 1.00 80.06 190 VAL A CA 1
ATOM 1318 C C . VAL A 1 190 ? 9.894 9.179 -22.551 1.00 80.06 190 VAL A C 1
ATOM 1320 O O . VAL A 1 190 ? 8.984 9.198 -23.379 1.00 80.06 190 VAL A O 1
ATOM 1323 N N . THR A 1 191 ? 10.367 10.287 -21.989 1.00 79.94 191 THR A N 1
ATOM 1324 C CA . THR A 1 191 ? 9.956 11.625 -22.420 1.00 79.94 191 THR A CA 1
ATOM 1325 C C . THR A 1 191 ? 10.727 12.040 -23.659 1.00 79.94 191 THR A C 1
ATOM 1327 O O . THR A 1 191 ? 11.939 11.839 -23.723 1.00 79.94 191 THR A O 1
ATOM 1330 N N . ASP A 1 192 ? 10.020 12.650 -24.606 1.00 77.94 192 ASP A N 1
ATOM 1331 C CA . ASP A 1 192 ? 10.621 13.223 -25.804 1.00 77.94 192 ASP A CA 1
ATOM 1332 C C . ASP A 1 192 ? 11.619 14.339 -25.452 1.00 77.94 192 ASP A C 1
ATOM 1334 O O . ASP A 1 192 ? 11.373 15.140 -24.545 1.00 77.94 192 ASP A O 1
ATOM 1338 N N . ASN A 1 193 ? 12.752 14.372 -26.150 1.00 77.31 193 ASN A N 1
ATOM 1339 C CA . ASN A 1 193 ? 13.846 15.300 -25.890 1.00 77.31 193 ASN A CA 1
ATOM 1340 C C . ASN A 1 193 ? 14.481 15.737 -27.210 1.00 77.31 193 ASN A C 1
ATOM 1342 O O . ASN A 1 193 ? 15.466 15.158 -27.658 1.00 77.31 193 ASN A O 1
ATOM 1346 N N . GLU A 1 194 ? 13.893 16.756 -27.829 1.00 78.88 194 GLU A N 1
ATOM 1347 C CA . GLU A 1 194 ? 14.084 17.013 -29.259 1.00 78.88 194 GLU A CA 1
ATOM 1348 C C . GLU A 1 194 ? 15.089 18.136 -29.574 1.00 78.88 194 GLU A C 1
ATOM 1350 O O . GLU A 1 194 ? 15.216 18.551 -30.722 1.00 78.88 194 GLU A O 1
ATOM 1355 N N . SER A 1 195 ? 15.774 18.738 -28.592 1.00 85.94 195 SER A N 1
ATOM 1356 C CA . SER A 1 195 ? 16.558 19.963 -28.881 1.00 85.94 195 SER A CA 1
ATOM 1357 C C . SER A 1 195 ? 17.799 20.220 -28.033 1.00 85.94 195 SER A C 1
ATOM 1359 O O . SER A 1 195 ? 18.555 21.147 -28.333 1.00 85.94 195 SER A O 1
ATOM 1361 N N . THR A 1 196 ? 18.045 19.460 -26.975 1.00 89.88 196 THR A N 1
ATOM 1362 C CA . THR A 1 196 ? 19.244 19.648 -26.153 1.00 89.88 196 THR A CA 1
ATOM 1363 C C . THR A 1 196 ? 20.478 19.081 -26.858 1.00 89.88 196 THR A C 1
ATOM 1365 O O . THR A 1 196 ? 20.437 18.056 -27.534 1.00 89.88 196 THR A O 1
ATOM 1368 N N . ASN A 1 197 ? 21.617 19.762 -26.734 1.00 92.56 197 ASN A N 1
ATOM 1369 C CA . ASN A 1 197 ? 22.883 19.203 -27.202 1.00 92.56 197 ASN A CA 1
ATOM 1370 C C . ASN A 1 197 ? 23.468 18.300 -26.114 1.00 92.56 197 ASN A C 1
ATOM 1372 O O . ASN A 1 197 ? 24.180 18.774 -25.228 1.00 92.56 197 ASN A O 1
ATOM 1376 N N . GLU A 1 198 ? 23.143 17.015 -26.182 1.00 91.69 198 GLU A N 1
ATOM 1377 C CA . GLU A 1 198 ? 23.629 15.996 -25.258 1.00 91.69 198 GLU A CA 1
ATOM 1378 C C . GLU A 1 198 ? 23.733 14.623 -25.934 1.00 91.69 198 GLU A C 1
ATOM 1380 O O . GLU A 1 198 ? 23.269 14.427 -27.057 1.00 91.69 198 GLU A O 1
ATOM 1385 N N . ASN A 1 199 ? 24.359 13.671 -25.244 1.00 90.94 199 ASN A N 1
ATOM 1386 C CA . ASN A 1 199 ? 24.493 12.296 -25.709 1.00 90.94 199 ASN A CA 1
ATOM 1387 C C . ASN A 1 199 ? 23.433 11.434 -25.015 1.00 90.94 199 ASN A C 1
ATOM 1389 O O . ASN A 1 199 ? 23.688 10.877 -23.946 1.00 90.94 199 ASN A O 1
ATOM 1393 N N . ASN A 1 200 ? 22.252 11.319 -25.622 1.00 89.94 200 ASN A N 1
ATOM 1394 C CA . ASN A 1 200 ? 21.197 10.447 -25.117 1.00 89.94 200 ASN A CA 1
ATOM 1395 C C . ASN A 1 200 ? 21.561 8.989 -25.392 1.00 89.94 200 ASN A C 1
ATOM 1397 O O . ASN A 1 200 ? 21.747 8.583 -26.542 1.00 89.94 200 ASN A O 1
ATOM 1401 N N . ALA A 1 201 ? 21.640 8.197 -24.329 1.00 90.06 201 ALA A N 1
ATOM 1402 C CA . ALA A 1 201 ? 21.840 6.763 -24.433 1.00 90.06 201 ALA A CA 1
ATOM 1403 C C . ALA A 1 201 ? 20.666 6.107 -25.179 1.00 90.06 201 ALA A C 1
ATOM 1405 O O . ALA A 1 201 ? 19.501 6.421 -24.924 1.00 90.06 201 ALA A O 1
ATOM 1406 N N . ILE A 1 202 ? 20.969 5.179 -26.085 1.00 90.19 202 ILE A N 1
ATOM 1407 C CA . ILE A 1 202 ? 19.952 4.335 -26.720 1.00 90.19 202 ILE A CA 1
ATOM 1408 C C . ILE A 1 202 ? 19.736 3.110 -25.827 1.00 90.19 202 ILE A C 1
ATOM 1410 O O . ILE A 1 202 ? 20.693 2.412 -25.492 1.00 90.19 202 ILE A O 1
ATOM 1414 N N . ALA A 1 203 ? 18.486 2.872 -25.425 1.00 87.94 203 ALA A N 1
ATOM 1415 C CA . ALA A 1 203 ? 18.132 1.768 -24.540 1.00 87.94 203 ALA A CA 1
ATOM 1416 C C . ALA A 1 203 ? 17.919 0.455 -25.311 1.00 87.94 203 ALA A C 1
ATOM 1418 O O . ALA A 1 203 ? 17.212 0.413 -26.318 1.00 87.94 203 ALA A O 1
ATOM 1419 N N . PHE A 1 204 ? 18.477 -0.623 -24.775 1.00 84.56 204 PHE A N 1
ATOM 1420 C CA . PHE A 1 204 ? 18.294 -2.008 -25.190 1.00 84.56 204 PHE A CA 1
ATOM 1421 C C . PHE A 1 204 ? 17.719 -2.823 -24.039 1.00 84.56 204 PHE A C 1
ATOM 1423 O O . PHE A 1 204 ? 17.607 -2.351 -22.911 1.00 84.56 204 PHE A O 1
ATOM 1430 N N . VAL A 1 205 ? 17.339 -4.057 -24.334 1.00 81.38 205 VAL A N 1
ATOM 1431 C CA . VAL A 1 205 ? 16.848 -5.009 -23.344 1.00 81.38 205 VAL A CA 1
ATOM 1432 C C . VAL A 1 205 ? 18.052 -5.712 -22.713 1.00 81.38 205 VAL A C 1
ATOM 1434 O O . VAL A 1 205 ? 18.794 -6.380 -23.426 1.00 81.38 205 VAL A O 1
ATOM 1437 N N . ALA A 1 206 ? 18.223 -5.576 -21.395 1.00 79.88 206 ALA A N 1
ATOM 1438 C CA . ALA A 1 206 ? 19.324 -6.202 -20.665 1.00 79.88 206 ALA A CA 1
ATOM 1439 C C . ALA A 1 206 ? 19.199 -7.7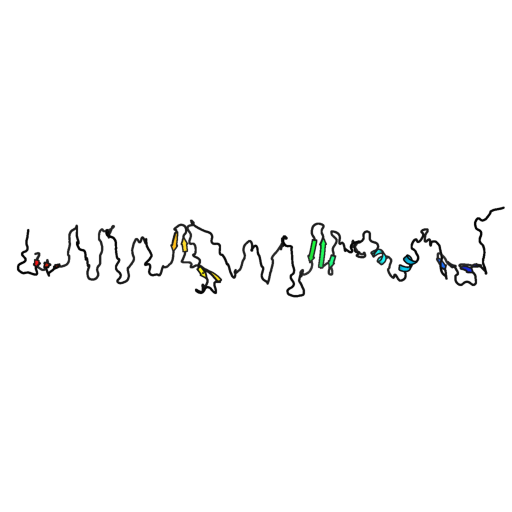30 -20.682 1.00 79.88 206 ALA A C 1
ATOM 1441 O O . ALA A 1 206 ? 18.117 -8.257 -20.390 1.00 79.88 206 ALA A O 1
ATOM 1442 N N . ASP A 1 207 ? 20.300 -8.413 -21.014 1.00 75.69 207 ASP A N 1
ATOM 1443 C CA . ASP A 1 207 ? 20.381 -9.878 -21.113 1.00 75.69 207 ASP A CA 1
ATOM 1444 C C . ASP A 1 207 ? 19.262 -10.478 -21.986 1.00 75.69 207 ASP A C 1
ATOM 1446 O O . ASP A 1 207 ? 18.682 -11.520 -21.665 1.00 75.69 207 ASP A O 1
ATOM 1450 N N . ALA A 1 208 ? 18.909 -9.787 -23.075 1.00 71.00 208 ALA A N 1
ATOM 1451 C CA . ALA A 1 208 ? 17.844 -10.217 -23.969 1.00 71.00 208 ALA A CA 1
ATOM 1452 C C . ALA A 1 208 ? 18.117 -11.621 -24.529 1.00 71.00 208 ALA A C 1
ATOM 1454 O O . ALA A 1 208 ? 18.976 -11.813 -25.390 1.00 71.00 208 ALA A O 1
ATOM 1455 N N . ASP A 1 209 ? 17.334 -12.598 -24.075 1.00 74.56 209 ASP A N 1
ATOM 1456 C CA . ASP A 1 209 ? 17.120 -13.831 -24.820 1.00 74.56 209 ASP A CA 1
ATOM 1457 C C . ASP A 1 209 ? 16.360 -13.470 -26.100 1.00 74.56 209 ASP A C 1
ATOM 1459 O O . ASP A 1 209 ? 15.315 -12.814 -26.043 1.00 74.56 209 ASP A O 1
ATOM 1463 N N . LEU A 1 210 ? 16.876 -13.893 -27.252 1.00 69.75 210 LEU A N 1
ATOM 1464 C CA . LEU A 1 210 ? 16.246 -13.642 -28.547 1.00 69.75 210 LEU A CA 1
ATOM 1465 C C . LEU A 1 210 ? 14.830 -14.252 -28.610 1.00 69.75 210 LEU A C 1
ATOM 1467 O O . LEU A 1 210 ? 13.986 -13.762 -29.360 1.00 69.75 210 LEU A O 1
ATOM 1471 N N . ASP A 1 211 ? 14.569 -15.258 -27.767 1.00 74.19 211 ASP A N 1
ATOM 1472 C CA . ASP A 1 211 ? 13.283 -15.939 -27.623 1.00 74.19 211 ASP A CA 1
ATOM 1473 C C . ASP A 1 211 ? 12.389 -15.355 -26.498 1.00 74.19 211 ASP A C 1
ATOM 1475 O O . ASP A 1 211 ? 11.271 -15.828 -26.295 1.00 74.19 211 ASP A O 1
ATOM 1479 N N . GLY A 1 212 ? 12.827 -14.291 -25.803 1.00 59.94 212 GLY A N 1
ATOM 1480 C CA . GLY A 1 212 ? 11.962 -13.401 -25.012 1.00 59.94 212 GLY A CA 1
ATOM 1481 C C . GLY A 1 212 ? 11.649 -13.807 -23.565 1.00 59.94 212 GLY A C 1
ATOM 1482 O O . GLY A 1 212 ? 10.716 -13.262 -22.974 1.00 59.94 212 GLY A O 1
ATOM 1483 N N . ASN A 1 213 ? 12.396 -14.737 -22.966 1.00 62.81 213 ASN A N 1
ATOM 1484 C CA . ASN A 1 213 ? 11.955 -15.391 -21.726 1.00 62.81 213 ASN A CA 1
ATOM 1485 C C . ASN A 1 213 ? 12.521 -14.802 -20.418 1.00 62.81 213 ASN A C 1
ATOM 1487 O O . ASN A 1 213 ? 12.030 -15.155 -19.345 1.00 62.81 213 ASN A O 1
ATOM 1491 N N . THR A 1 214 ? 13.555 -13.949 -20.464 1.00 60.47 214 THR A N 1
ATOM 1492 C CA . THR A 1 214 ? 14.351 -13.612 -19.259 1.00 60.47 214 THR A CA 1
ATOM 1493 C C . THR A 1 214 ? 14.797 -12.153 -19.126 1.00 60.47 214 THR A C 1
ATOM 1495 O O . THR A 1 214 ? 15.798 -11.893 -18.466 1.00 60.47 214 THR A O 1
ATOM 1498 N N . SER A 1 215 ? 14.099 -11.175 -19.709 1.00 65.31 215 SER A N 1
ATOM 1499 C CA . SER A 1 215 ? 14.546 -9.780 -19.571 1.00 65.31 215 SER A CA 1
ATOM 1500 C C . SER A 1 215 ? 14.386 -9.237 -18.143 1.00 65.31 215 SER A C 1
ATOM 1502 O O . SER A 1 215 ? 13.314 -9.342 -17.546 1.00 65.31 215 SER A O 1
ATOM 1504 N N . ILE A 1 216 ? 15.455 -8.625 -17.618 1.00 64.88 216 ILE A N 1
ATOM 1505 C CA . ILE A 1 216 ? 15.526 -8.062 -16.256 1.00 64.88 216 ILE A CA 1
ATOM 1506 C C . ILE A 1 216 ? 15.409 -6.521 -16.262 1.00 64.88 216 ILE A C 1
ATOM 1508 O O . ILE A 1 216 ? 15.193 -5.911 -15.215 1.00 64.88 216 ILE A O 1
ATOM 1512 N N . GLY A 1 217 ? 15.494 -5.862 -17.425 1.00 77.81 217 GLY A N 1
ATOM 1513 C CA . GLY A 1 217 ? 15.399 -4.402 -17.515 1.00 77.81 217 GLY A CA 1
ATOM 1514 C C . GLY A 1 217 ? 15.921 -3.805 -18.822 1.00 77.81 217 GLY A C 1
ATOM 1515 O O . GLY A 1 217 ? 16.011 -4.492 -19.840 1.00 77.81 217 GLY A O 1
ATOM 1516 N N . LEU A 1 218 ? 16.254 -2.509 -18.775 1.00 84.19 218 LEU A N 1
ATOM 1517 C CA . LEU A 1 218 ? 16.871 -1.767 -19.878 1.00 84.19 218 LEU A CA 1
ATOM 1518 C C . LEU A 1 218 ? 18.372 -1.544 -19.622 1.00 84.19 218 LEU A C 1
ATOM 1520 O O . LEU A 1 218 ? 18.759 -1.234 -18.496 1.00 84.19 218 LEU A O 1
ATOM 1524 N N . GLU A 1 219 ? 19.195 -1.642 -20.663 1.00 86.00 219 GLU A N 1
ATOM 1525 C CA . GLU A 1 219 ? 20.630 -1.317 -20.662 1.00 86.00 219 GLU A CA 1
ATOM 1526 C C . GLU A 1 219 ? 20.993 -0.346 -21.796 1.00 86.00 219 GLU A C 1
ATOM 1528 O O . GLU A 1 219 ? 20.180 -0.087 -22.678 1.00 86.00 219 GLU A O 1
ATOM 1533 N N . SER A 1 220 ? 22.209 0.200 -21.797 1.00 89.81 220 SER A N 1
ATOM 1534 C CA . SER A 1 220 ? 22.719 1.034 -22.894 1.00 89.81 220 SER A CA 1
ATOM 1535 C C . SER A 1 220 ? 24.225 0.866 -23.056 1.00 89.81 220 SER A C 1
ATOM 1537 O O . SER A 1 220 ? 24.935 0.761 -22.056 1.00 89.81 220 SER A O 1
ATOM 1539 N N . ASP A 1 221 ? 24.725 0.931 -24.289 1.00 81.56 221 ASP A N 1
ATOM 1540 C CA . ASP A 1 221 ? 26.163 1.005 -24.563 1.00 81.56 221 ASP A CA 1
ATOM 1541 C C . ASP A 1 221 ? 26.661 2.457 -24.453 1.00 81.56 221 ASP A C 1
ATOM 1543 O O . ASP A 1 221 ? 26.071 3.376 -25.018 1.00 81.56 221 ASP A O 1
ATOM 1547 N N . GLY A 1 222 ? 27.772 2.674 -23.744 1.00 84.19 222 GLY A N 1
ATOM 1548 C CA . GLY A 1 222 ? 28.328 4.011 -23.505 1.00 84.19 222 GLY A CA 1
ATOM 1549 C C . GLY A 1 222 ? 28.839 4.709 -24.769 1.00 84.19 222 GLY A C 1
ATOM 1550 O O . GLY A 1 222 ? 28.965 5.933 -24.785 1.00 84.19 222 GLY A O 1
ATOM 1551 N N . ASN A 1 223 ? 29.107 3.946 -25.830 1.00 89.88 223 ASN A N 1
ATOM 1552 C CA . ASN A 1 223 ? 29.623 4.468 -27.093 1.00 89.88 223 ASN A CA 1
ATOM 1553 C C . ASN A 1 223 ? 28.555 4.593 -28.190 1.00 89.88 223 ASN A C 1
ATOM 1555 O O . ASN A 1 223 ? 28.893 5.049 -29.284 1.00 89.88 223 ASN A O 1
ATOM 1559 N N . LEU A 1 224 ? 27.299 4.213 -27.914 1.00 94.69 224 LEU A N 1
ATOM 1560 C CA . LEU A 1 224 ? 26.171 4.322 -28.838 1.00 94.69 224 LEU A CA 1
ATOM 1561 C C . LEU A 1 224 ? 25.128 5.306 -28.298 1.00 94.69 224 LEU A C 1
ATOM 1563 O O . LEU A 1 224 ? 24.359 4.993 -27.389 1.00 94.69 224 LEU A O 1
ATOM 1567 N N . TYR A 1 225 ? 25.081 6.498 -28.887 1.00 92.94 225 TYR A N 1
ATOM 1568 C CA . TYR A 1 225 ? 24.196 7.566 -28.424 1.00 92.94 225 TYR A CA 1
ATOM 1569 C C . TYR A 1 225 ? 23.583 8.366 -29.572 1.00 92.94 225 TYR A C 1
ATOM 1571 O O . TYR A 1 225 ? 24.169 8.526 -30.645 1.00 92.94 225 TYR A O 1
ATOM 1579 N N . TYR A 1 226 ? 22.392 8.895 -29.314 1.00 93.50 226 TYR A N 1
ATOM 1580 C CA . TYR A 1 226 ? 21.701 9.855 -30.163 1.00 93.50 226 TYR A CA 1
ATOM 1581 C C . TYR A 1 226 ? 21.913 11.269 -29.619 1.00 93.50 226 TYR A C 1
ATOM 1583 O O . TYR A 1 226 ? 21.808 11.494 -28.415 1.00 93.50 226 TYR A O 1
ATOM 1591 N N . ASN A 1 227 ? 22.195 12.227 -30.498 1.00 92.94 227 ASN A N 1
ATOM 1592 C CA . ASN A 1 227 ? 22.219 13.642 -30.144 1.00 92.94 227 ASN A CA 1
ATOM 1593 C C . ASN A 1 227 ? 21.022 14.354 -30.793 1.00 92.94 227 ASN A C 1
ATOM 1595 O O . ASN A 1 227 ? 21.001 14.478 -32.023 1.00 92.94 227 ASN A O 1
ATOM 1599 N N . PRO A 1 228 ? 20.040 14.828 -30.004 1.00 93.06 228 PRO A N 1
ATOM 1600 C CA . PRO A 1 228 ? 18.827 15.416 -30.562 1.00 93.06 228 PRO A CA 1
ATOM 1601 C C . PRO A 1 228 ? 19.056 16.771 -31.229 1.00 93.06 228 PRO A C 1
ATOM 1603 O O . PRO A 1 228 ? 18.377 17.089 -32.198 1.00 93.06 228 PRO A O 1
ATOM 1606 N N . SER A 1 229 ? 20.053 17.549 -30.796 1.00 94.50 229 SER A N 1
ATOM 1607 C CA . SER A 1 229 ? 20.356 18.837 -31.436 1.00 94.50 229 SER A CA 1
ATOM 1608 C C . SER A 1 229 ? 20.890 18.702 -32.866 1.00 94.50 229 SER A C 1
ATOM 1610 O O . SER A 1 229 ? 20.711 19.609 -33.680 1.00 94.50 229 SER A O 1
ATOM 1612 N N . THR A 1 230 ? 21.545 17.583 -33.183 1.00 93.06 230 THR A N 1
ATOM 1613 C CA . THR A 1 230 ? 22.116 17.312 -34.510 1.00 93.06 230 THR A CA 1
ATOM 1614 C C . THR A 1 230 ? 21.346 16.250 -35.291 1.00 93.06 230 THR A C 1
ATOM 1616 O O . THR A 1 230 ? 21.610 16.071 -36.479 1.00 93.06 230 THR A O 1
ATOM 1619 N N . GLY A 1 231 ? 20.424 15.528 -34.649 1.00 89.94 231 GLY A N 1
ATOM 1620 C CA . GLY A 1 231 ? 19.722 14.389 -35.241 1.00 89.94 231 GLY A CA 1
ATOM 1621 C C . GLY A 1 231 ? 20.643 13.206 -35.564 1.00 89.94 231 GLY A C 1
ATOM 1622 O O . GLY A 1 231 ? 20.316 12.384 -36.418 1.00 89.94 231 GLY A O 1
ATOM 1623 N N . THR A 1 232 ? 21.824 13.123 -34.939 1.00 91.62 232 THR A N 1
ATOM 1624 C CA . THR A 1 232 ? 22.850 12.129 -35.294 1.00 91.62 232 THR A CA 1
ATOM 1625 C C . THR A 1 232 ? 22.913 10.983 -34.298 1.00 91.62 232 THR A C 1
ATOM 1627 O O . THR A 1 232 ? 22.952 11.215 -33.091 1.00 91.62 232 THR A O 1
ATOM 1630 N N . VAL A 1 233 ? 23.061 9.759 -34.806 1.00 93.12 233 VAL A N 1
ATOM 1631 C CA . VAL A 1 233 ? 23.476 8.588 -34.022 1.00 93.12 233 VAL A CA 1
ATOM 1632 C C . VAL A 1 233 ? 24.987 8.411 -34.163 1.00 93.12 233 VAL A C 1
ATOM 1634 O O . VAL A 1 233 ? 25.499 8.345 -35.280 1.00 93.12 233 VAL A O 1
ATOM 1637 N N . THR A 1 234 ? 25.703 8.332 -33.044 1.00 92.88 234 THR A N 1
ATOM 1638 C CA . THR A 1 234 ? 27.151 8.079 -33.009 1.00 92.88 234 THR A CA 1
ATOM 1639 C C . THR A 1 234 ? 27.425 6.692 -32.448 1.00 92.88 234 THR A C 1
ATOM 1641 O O . THR A 1 234 ? 26.814 6.308 -31.457 1.00 92.88 234 THR A O 1
ATOM 1644 N N . ALA A 1 235 ? 28.351 5.968 -33.078 1.00 93.81 235 ALA A N 1
ATOM 1645 C CA . ALA A 1 235 ? 28.832 4.653 -32.662 1.00 93.81 235 ALA A CA 1
ATOM 1646 C C . ALA A 1 235 ? 30.338 4.534 -32.948 1.00 93.81 235 ALA A C 1
ATOM 1648 O O . ALA A 1 235 ? 30.864 5.250 -33.802 1.00 93.81 235 ALA A O 1
ATOM 1649 N N . THR A 1 236 ? 31.036 3.594 -32.301 1.00 92.94 236 THR A N 1
ATOM 1650 C CA . THR A 1 236 ? 32.446 3.293 -32.628 1.00 92.94 236 THR A CA 1
ATOM 1651 C C . THR A 1 236 ? 32.607 2.743 -34.048 1.00 92.94 236 THR A C 1
ATOM 1653 O O . THR A 1 236 ? 33.573 3.074 -34.732 1.00 92.94 236 THR A O 1
ATOM 1656 N N . ALA A 1 237 ? 31.673 1.902 -34.494 1.00 89.56 237 ALA A N 1
ATOM 1657 C CA . ALA A 1 237 ? 31.641 1.355 -35.843 1.00 89.56 237 ALA A CA 1
ATOM 1658 C C . ALA A 1 237 ? 30.223 0.897 -36.206 1.00 89.56 237 ALA A C 1
ATOM 1660 O O . ALA A 1 237 ? 29.488 0.405 -35.353 1.00 89.56 237 ALA A O 1
ATOM 1661 N N . PHE A 1 238 ? 29.885 0.985 -37.492 1.00 87.44 238 PHE A N 1
ATOM 1662 C CA . PHE A 1 238 ? 28.736 0.300 -38.078 1.00 87.44 238 PHE A CA 1
ATOM 1663 C C . PHE A 1 238 ? 29.260 -0.855 -38.935 1.00 87.44 238 PHE A C 1
ATOM 1665 O O . PHE A 1 238 ? 30.003 -0.625 -39.889 1.00 87.44 238 PHE A O 1
ATOM 1672 N N . VAL A 1 239 ? 28.907 -2.094 -38.589 1.00 88.12 239 VAL A N 1
ATOM 1673 C CA . VAL A 1 239 ? 29.327 -3.300 -39.321 1.00 88.12 239 VAL A CA 1
ATOM 1674 C C . VAL A 1 239 ? 28.108 -3.906 -40.015 1.00 88.12 239 VAL A C 1
ATOM 1676 O O . VAL A 1 239 ? 27.137 -4.271 -39.361 1.00 88.12 239 VAL A O 1
ATOM 1679 N N . GLY A 1 240 ? 28.156 -4.005 -41.342 1.00 86.69 240 GLY A N 1
ATOM 1680 C CA . GLY A 1 240 ? 27.076 -4.508 -42.194 1.00 86.69 240 GLY A CA 1
ATOM 1681 C C . GLY A 1 240 ? 27.439 -4.359 -43.673 1.00 86.69 240 GLY A C 1
ATOM 1682 O O . GLY A 1 240 ? 28.530 -3.889 -43.990 1.00 86.69 240 GLY A O 1
ATOM 1683 N N . ASP A 1 241 ? 26.544 -4.750 -44.585 1.00 84.81 241 ASP A N 1
ATOM 1684 C CA . ASP A 1 241 ? 26.818 -4.655 -46.030 1.00 84.81 241 ASP A CA 1
ATOM 1685 C C . ASP A 1 241 ? 26.802 -3.214 -46.573 1.00 84.81 241 ASP A C 1
ATOM 1687 O O . ASP A 1 241 ? 27.318 -2.964 -47.660 1.00 84.81 241 ASP A O 1
ATOM 1691 N N . GLY A 1 242 ? 26.214 -2.270 -45.826 1.00 83.88 242 GLY A N 1
ATOM 1692 C CA . GLY A 1 242 ? 26.132 -0.852 -46.183 1.00 83.88 242 GLY A CA 1
ATOM 1693 C C . GLY A 1 242 ? 25.385 -0.551 -47.490 1.00 83.88 242 GLY A C 1
ATOM 1694 O O . GLY A 1 242 ? 25.295 0.610 -47.876 1.00 83.88 242 GLY A O 1
ATOM 1695 N N . SER A 1 243 ? 24.832 -1.557 -48.171 1.00 81.69 243 SER A N 1
ATOM 1696 C CA . SER A 1 243 ? 24.354 -1.472 -49.559 1.00 81.69 243 SER A CA 1
ATOM 1697 C C . SER A 1 243 ? 23.143 -0.553 -49.736 1.00 81.69 243 SER A C 1
ATOM 1699 O O . SER A 1 243 ? 22.928 -0.005 -50.815 1.00 81.69 243 SER A O 1
ATOM 1701 N N . ASN A 1 244 ? 22.385 -0.351 -48.656 1.00 86.50 244 ASN A N 1
ATOM 1702 C CA . ASN A 1 244 ? 21.206 0.510 -48.607 1.00 86.50 244 ASN A CA 1
ATOM 1703 C C . ASN A 1 244 ? 21.477 1.893 -47.986 1.00 86.50 244 ASN A C 1
ATOM 1705 O O . ASN A 1 244 ? 20.544 2.684 -47.847 1.00 86.50 244 ASN A O 1
ATOM 1709 N N . LEU A 1 245 ? 22.717 2.213 -47.594 1.00 86.12 245 LEU A N 1
ATOM 1710 C CA . LEU A 1 245 ? 23.054 3.558 -47.122 1.00 86.12 245 LEU A CA 1
ATOM 1711 C C . LEU A 1 245 ? 23.141 4.504 -48.327 1.00 86.12 245 LEU A C 1
ATOM 1713 O O . LEU A 1 245 ? 24.075 4.450 -49.122 1.00 86.12 245 LEU A O 1
ATOM 1717 N N . THR A 1 246 ? 22.162 5.395 -48.453 1.00 83.69 246 THR A N 1
ATOM 1718 C CA . THR A 1 246 ? 22.115 6.439 -49.487 1.00 83.69 246 THR A CA 1
ATOM 1719 C C . THR A 1 246 ? 22.399 7.818 -48.892 1.00 83.69 246 THR A C 1
ATOM 1721 O O . THR A 1 246 ? 22.175 8.030 -47.704 1.00 83.69 246 THR A O 1
ATOM 1724 N N . GLY A 1 247 ? 22.827 8.786 -49.709 1.00 79.00 247 GLY A N 1
ATOM 1725 C CA . GLY A 1 247 ? 22.988 10.179 -49.259 1.00 79.00 247 GLY A CA 1
ATOM 1726 C C . GLY A 1 247 ? 24.211 10.430 -48.368 1.00 79.00 247 GLY A C 1
ATOM 1727 O O . GLY A 1 247 ? 24.243 11.413 -47.632 1.00 79.00 247 GLY A O 1
ATOM 1728 N N . ILE A 1 248 ? 25.219 9.555 -48.424 1.00 83.38 248 ILE A N 1
ATOM 1729 C CA . ILE A 1 248 ? 26.480 9.740 -47.701 1.00 83.38 248 ILE A CA 1
ATOM 1730 C C . ILE A 1 248 ? 27.314 10.824 -48.394 1.00 83.38 248 ILE A C 1
ATOM 1732 O O . ILE A 1 248 ? 27.943 10.583 -49.424 1.00 83.38 248 ILE A O 1
ATOM 1736 N N . THR A 1 249 ? 27.344 12.021 -47.811 1.00 76.19 249 THR A N 1
ATOM 1737 C CA . THR A 1 249 ? 28.249 13.100 -48.228 1.00 76.19 249 THR A CA 1
ATOM 1738 C C . THR A 1 249 ? 29.600 12.915 -47.538 1.00 76.19 249 THR A C 1
ATOM 1740 O O . THR A 1 249 ? 29.789 13.359 -46.407 1.00 76.19 249 THR A O 1
ATOM 1743 N N . ALA A 1 250 ? 30.543 12.242 -48.197 1.00 71.62 250 ALA A N 1
ATOM 1744 C CA . ALA A 1 250 ? 31.906 12.069 -47.693 1.00 71.62 250 ALA A CA 1
ATOM 1745 C C . ALA A 1 250 ? 32.874 13.036 -48.392 1.00 71.62 250 ALA A C 1
ATOM 1747 O O . ALA A 1 250 ? 32.905 13.103 -49.618 1.00 71.62 250 ALA A O 1
ATOM 1748 N N . SER A 1 251 ? 33.706 13.751 -47.626 1.00 67.69 251 SER A N 1
ATOM 1749 C CA . SER A 1 251 ? 34.819 14.548 -48.174 1.00 67.69 251 SER A CA 1
ATOM 1750 C C . SER A 1 251 ? 35.971 13.676 -48.687 1.00 67.69 251 SER A C 1
ATOM 1752 O O . SER A 1 251 ? 36.808 14.128 -49.464 1.00 67.69 251 SER A O 1
ATOM 1754 N N . THR A 1 252 ? 36.030 12.416 -48.255 1.00 65.50 252 THR A N 1
ATOM 1755 C CA . THR A 1 252 ? 36.954 11.396 -48.752 1.00 65.50 252 THR A CA 1
ATOM 1756 C C . THR A 1 252 ? 36.265 10.041 -48.634 1.00 65.50 252 THR A C 1
ATOM 1758 O O . THR A 1 252 ? 35.897 9.623 -47.537 1.00 65.50 252 THR A O 1
ATOM 1761 N N . ILE A 1 253 ? 36.073 9.349 -49.757 1.00 72.12 253 ILE A N 1
ATOM 1762 C CA . ILE A 1 253 ? 35.761 7.917 -49.742 1.00 72.12 253 ILE A CA 1
ATOM 1763 C C . ILE A 1 253 ? 37.083 7.234 -49.371 1.00 72.12 253 ILE A C 1
ATOM 1765 O O . ILE A 1 253 ? 38.082 7.452 -50.052 1.00 72.12 253 ILE A O 1
ATOM 1769 N N . GLY A 1 254 ? 37.134 6.516 -48.244 1.00 66.94 254 GLY A N 1
ATOM 1770 C CA . GLY A 1 254 ? 38.364 5.874 -47.757 1.00 66.94 254 GLY A CA 1
ATOM 1771 C C . GLY A 1 254 ? 38.927 4.811 -48.714 1.00 66.94 254 GLY A C 1
ATOM 1772 O O . GLY A 1 254 ? 38.479 4.650 -49.846 1.00 66.94 254 GLY A O 1
ATOM 1773 N N . THR A 1 255 ? 39.911 4.040 -48.253 1.00 63.16 255 THR A N 1
ATOM 1774 C CA . THR A 1 255 ? 40.524 2.968 -49.050 1.00 63.16 255 THR A CA 1
ATOM 1775 C C . THR A 1 255 ? 39.499 1.878 -49.372 1.00 63.16 255 THR A C 1
ATOM 1777 O O . THR A 1 255 ? 39.077 1.136 -48.485 1.00 63.16 255 THR A O 1
ATOM 1780 N N . LEU A 1 256 ? 39.109 1.752 -50.641 1.00 68.69 256 LEU A N 1
ATOM 1781 C CA . LEU A 1 256 ? 38.284 0.643 -51.114 1.00 68.69 256 LEU A CA 1
ATOM 1782 C C . LEU A 1 256 ? 39.163 -0.616 -51.155 1.00 68.69 256 LEU A C 1
ATOM 1784 O O . LEU A 1 256 ? 40.016 -0.766 -52.026 1.00 68.69 256 LEU A O 1
ATOM 1788 N N . THR A 1 257 ? 39.038 -1.492 -50.161 1.00 58.47 257 THR A N 1
ATOM 1789 C CA . THR A 1 257 ? 39.826 -2.728 -50.097 1.00 58.47 257 THR A CA 1
ATOM 1790 C C . THR A 1 257 ? 39.146 -3.823 -50.930 1.00 58.47 257 THR A C 1
ATOM 1792 O O . THR A 1 257 ? 37.986 -4.160 -50.708 1.00 58.47 257 THR A O 1
ATOM 1795 N N . GLY A 1 258 ? 39.855 -4.382 -51.920 1.00 62.47 258 GLY A N 1
ATOM 1796 C CA . GLY A 1 258 ? 39.373 -5.486 -52.769 1.00 62.47 258 GLY A CA 1
ATOM 1797 C C . GLY A 1 258 ? 39.300 -5.156 -54.266 1.00 62.47 258 GLY A C 1
ATOM 1798 O O . GLY A 1 258 ? 39.734 -4.100 -54.705 1.00 62.47 258 GLY A O 1
ATOM 1799 N N . THR A 1 259 ? 38.754 -6.075 -55.069 1.00 58.00 259 THR A N 1
ATOM 1800 C CA . THR A 1 259 ? 38.623 -5.951 -56.540 1.00 58.00 259 THR A CA 1
ATOM 1801 C C . THR A 1 259 ? 37.414 -5.120 -56.990 1.00 58.00 259 THR A C 1
ATOM 1803 O O . THR A 1 259 ? 37.100 -5.083 -58.179 1.00 58.00 259 THR A O 1
ATOM 1806 N N . ASN A 1 260 ? 36.678 -4.513 -56.057 1.00 63.12 260 ASN A N 1
ATOM 1807 C CA . ASN A 1 260 ? 35.442 -3.799 -56.362 1.00 63.12 260 ASN A CA 1
ATOM 1808 C C . ASN A 1 260 ? 35.770 -2.403 -56.904 1.00 63.12 260 ASN A C 1
ATOM 1810 O O . ASN A 1 260 ? 36.442 -1.622 -56.238 1.00 63.12 260 ASN A O 1
ATOM 1814 N N . ALA A 1 261 ? 35.289 -2.089 -58.106 1.00 65.12 261 ALA A N 1
ATOM 1815 C CA . ALA A 1 261 ? 35.410 -0.759 -58.692 1.00 65.12 261 ALA A CA 1
ATOM 1816 C C . ALA A 1 261 ? 34.362 0.203 -58.105 1.00 65.12 261 ALA A C 1
ATOM 1818 O O . ALA A 1 261 ? 33.251 -0.211 -57.766 1.00 65.12 261 ALA A O 1
ATOM 1819 N N . ILE A 1 262 ? 34.679 1.500 -58.053 1.00 75.25 262 ILE A N 1
ATOM 1820 C CA . ILE A 1 262 ? 33.660 2.537 -57.852 1.00 75.25 262 ILE A CA 1
ATOM 1821 C C . ILE A 1 262 ? 32.861 2.646 -59.156 1.00 75.25 262 ILE A C 1
ATOM 1823 O O . ILE A 1 262 ? 33.393 3.067 -60.182 1.00 75.25 262 ILE A O 1
ATOM 1827 N N . ALA A 1 263 ? 31.591 2.239 -59.135 1.00 69.94 263 ALA A N 1
ATOM 1828 C CA . ALA A 1 263 ? 30.701 2.365 -60.284 1.00 69.94 263 ALA A CA 1
ATOM 1829 C C . ALA A 1 263 ? 29.979 3.718 -60.249 1.00 69.94 263 ALA A C 1
ATOM 1831 O O . ALA A 1 263 ? 29.044 3.918 -59.475 1.00 69.94 263 ALA A O 1
ATOM 1832 N N . PHE A 1 264 ? 30.377 4.633 -61.124 1.00 74.12 264 PHE A N 1
ATOM 1833 C CA . PHE A 1 264 ? 29.670 5.889 -61.345 1.00 74.12 264 PHE A CA 1
ATOM 1834 C C . PHE A 1 264 ? 28.612 5.688 -62.442 1.00 74.12 264 PHE A C 1
ATOM 1836 O O . PHE A 1 264 ? 28.956 5.389 -63.583 1.00 74.12 264 PHE A O 1
ATOM 1843 N N . ARG A 1 265 ? 27.318 5.787 -62.107 1.00 68.75 265 ARG A N 1
ATOM 1844 C CA . ARG A 1 265 ? 26.201 5.489 -63.036 1.00 68.75 265 ARG A CA 1
ATOM 1845 C C . ARG A 1 265 ? 25.478 6.733 -63.570 1.00 68.75 265 ARG A C 1
ATOM 1847 O O . ARG A 1 265 ? 24.298 6.638 -63.903 1.00 68.75 265 ARG A O 1
ATOM 1854 N N . ASP A 1 266 ? 26.158 7.871 -63.609 1.00 67.25 266 ASP A N 1
ATOM 1855 C CA . ASP A 1 266 ? 25.603 9.148 -64.070 1.00 67.25 266 ASP A CA 1
ATOM 1856 C C . ASP A 1 266 ? 26.063 9.463 -65.507 1.00 67.25 266 ASP A C 1
ATOM 1858 O O . ASP A 1 266 ? 27.174 9.095 -65.890 1.00 67.25 266 ASP A O 1
ATOM 1862 N N . SER A 1 267 ? 25.213 10.121 -66.301 1.00 66.81 267 SER A N 1
ATOM 1863 C CA . SER A 1 267 ? 25.533 10.573 -67.663 1.00 66.81 267 SER A CA 1
ATOM 1864 C C . SER A 1 267 ? 26.486 11.766 -67.688 1.00 66.81 267 SER A C 1
ATOM 1866 O O . SER A 1 267 ? 27.200 11.932 -68.671 1.00 66.81 267 SER A O 1
ATOM 1868 N N . ASP A 1 268 ? 26.536 12.540 -66.601 1.00 64.62 268 ASP A N 1
ATOM 1869 C CA . ASP A 1 268 ? 27.363 13.745 -66.466 1.00 64.62 268 ASP A CA 1
ATOM 1870 C C . ASP A 1 268 ? 28.364 13.617 -65.305 1.00 64.62 268 ASP A C 1
ATOM 1872 O O . ASP A 1 268 ? 28.557 14.533 -64.502 1.00 64.62 268 ASP A O 1
ATOM 1876 N N . LEU A 1 269 ? 29.007 12.450 -65.189 1.00 74.19 269 LEU A N 1
ATOM 1877 C CA . LEU A 1 269 ? 30.049 12.231 -64.189 1.00 74.19 269 LEU A CA 1
ATOM 1878 C C . LEU A 1 269 ? 31.216 13.215 -64.386 1.00 74.19 269 LEU A C 1
ATOM 1880 O O . LEU A 1 269 ? 31.996 13.087 -65.328 1.00 74.19 269 LEU A O 1
ATOM 1884 N N . ASN A 1 270 ? 31.387 14.144 -63.444 1.00 67.81 270 ASN A N 1
ATOM 1885 C CA . ASN A 1 270 ? 32.531 15.052 -63.385 1.00 67.81 270 ASN A CA 1
ATOM 1886 C C . ASN A 1 270 ? 33.469 14.660 -62.231 1.00 67.81 270 ASN A C 1
ATOM 1888 O O . ASN A 1 270 ? 33.137 14.865 -61.063 1.00 67.81 270 ASN A O 1
ATOM 1892 N N . ILE A 1 271 ? 34.645 14.115 -62.553 1.00 74.44 271 ILE A N 1
ATOM 1893 C CA . ILE A 1 271 ? 35.723 13.864 -61.586 1.00 74.44 271 ILE A CA 1
ATOM 1894 C C . ILE A 1 271 ? 36.730 15.010 -61.719 1.00 74.44 271 ILE A C 1
ATOM 1896 O O . ILE A 1 271 ? 37.542 15.027 -62.640 1.00 74.44 271 ILE A O 1
ATOM 1900 N N . ASN A 1 272 ? 36.657 15.983 -60.810 1.00 64.38 272 ASN A N 1
ATOM 1901 C CA . ASN A 1 272 ? 37.484 17.190 -60.829 1.00 64.38 272 ASN A CA 1
ATOM 1902 C C . ASN A 1 272 ? 38.421 17.232 -59.610 1.00 64.38 272 ASN A C 1
ATOM 1904 O O . ASN A 1 272 ? 37.959 17.022 -58.489 1.00 64.38 272 ASN A O 1
ATOM 1908 N N . SER A 1 273 ? 39.700 17.572 -59.805 1.00 65.31 273 SER A N 1
ATOM 1909 C CA . SER A 1 273 ? 40.581 17.985 -58.703 1.00 65.31 273 SER A CA 1
ATOM 1910 C C . SER A 1 273 ? 40.544 19.505 -58.572 1.00 65.31 273 SER A C 1
ATOM 1912 O O . SER A 1 273 ? 41.072 20.233 -59.412 1.00 65.31 273 SER A O 1
ATOM 1914 N N . SER A 1 274 ? 39.912 20.016 -57.515 1.00 61.19 274 SER A N 1
ATOM 1915 C CA . SER A 1 274 ? 39.707 21.459 -57.347 1.00 61.19 274 SER A CA 1
ATOM 1916 C C . SER A 1 274 ? 40.936 22.230 -56.853 1.00 61.19 274 SER A C 1
ATOM 1918 O O . SER A 1 274 ? 40.883 23.458 -56.821 1.00 61.19 274 SER A O 1
ATOM 1920 N N . THR A 1 275 ? 42.006 21.552 -56.424 1.00 56.56 275 THR A N 1
ATOM 1921 C CA . THR A 1 275 ? 43.079 22.198 -55.640 1.00 56.56 275 THR A CA 1
ATOM 1922 C C . THR A 1 275 ? 44.444 22.183 -56.336 1.00 56.56 275 THR A C 1
ATOM 1924 O O . THR A 1 275 ? 45.194 23.144 -56.187 1.00 56.56 275 THR A O 1
ATOM 1927 N N . ASP A 1 276 ? 44.748 21.166 -57.145 1.00 59.16 276 ASP A N 1
ATOM 1928 C CA . ASP A 1 276 ? 45.967 21.095 -57.975 1.00 59.16 276 ASP A CA 1
ATOM 1929 C C . ASP A 1 276 ? 45.681 20.906 -59.478 1.00 59.16 276 ASP A C 1
ATOM 1931 O O . ASP A 1 276 ? 46.604 20.958 -60.291 1.00 59.16 276 ASP A O 1
ATOM 1935 N N . GLY A 1 277 ? 44.408 20.750 -59.866 1.00 59.66 277 GLY A N 1
ATOM 1936 C CA . GLY A 1 277 ? 43.981 20.612 -61.260 1.00 59.66 277 GLY A CA 1
ATOM 1937 C C . GLY A 1 277 ? 44.392 19.297 -61.929 1.00 59.66 277 GLY A C 1
ATOM 1938 O O . GLY A 1 277 ? 44.178 19.153 -63.133 1.00 59.66 277 GLY A O 1
ATOM 1939 N N . GLN A 1 278 ? 44.968 18.344 -61.187 1.00 68.25 278 GLN A N 1
ATOM 1940 C CA . GLN A 1 278 ? 45.422 17.060 -61.712 1.00 68.25 278 GLN A CA 1
ATOM 1941 C C . GLN A 1 278 ? 44.552 15.923 -61.168 1.00 68.25 278 GLN A C 1
ATOM 1943 O O . GLN A 1 278 ? 44.337 15.786 -59.969 1.00 68.25 278 GLN A O 1
ATOM 1948 N N . LEU A 1 279 ? 44.018 15.097 -62.069 1.00 77.88 279 LEU A N 1
ATOM 1949 C CA . LEU A 1 279 ? 43.408 13.826 -61.696 1.00 77.88 279 LEU A CA 1
ATOM 1950 C C . LEU A 1 279 ? 44.523 12.777 -61.573 1.00 77.88 279 LEU A C 1
ATOM 1952 O O . LEU A 1 279 ? 44.990 12.245 -62.580 1.00 77.88 279 LEU A O 1
ATOM 1956 N N . ASP A 1 280 ? 44.951 12.493 -60.344 1.00 70.62 280 ASP A N 1
ATOM 1957 C CA . ASP A 1 280 ? 45.967 11.476 -60.059 1.00 70.62 280 ASP A CA 1
ATOM 1958 C C . ASP A 1 280 ? 45.380 10.061 -60.182 1.00 70.62 280 ASP A C 1
ATOM 1960 O O . ASP A 1 280 ? 44.778 9.526 -59.251 1.00 70.62 280 ASP A O 1
ATOM 1964 N N . ILE A 1 281 ? 45.570 9.423 -61.341 1.00 79.81 281 ILE A N 1
ATOM 1965 C CA . ILE A 1 281 ? 45.255 8.001 -61.543 1.00 79.81 281 ILE A CA 1
ATOM 1966 C C . ILE A 1 281 ? 46.555 7.202 -61.516 1.00 79.81 281 ILE A C 1
ATOM 1968 O O . ILE A 1 281 ? 47.213 7.021 -62.540 1.00 79.81 281 ILE A O 1
ATOM 1972 N N . ASN A 1 282 ? 46.921 6.689 -60.342 1.00 70.12 282 ASN A N 1
ATOM 1973 C CA . ASN A 1 282 ? 48.020 5.734 -60.223 1.00 70.12 282 ASN A CA 1
ATOM 1974 C C . ASN A 1 282 ? 47.510 4.315 -60.525 1.00 70.12 282 ASN A C 1
ATOM 1976 O O . ASN A 1 282 ? 47.140 3.569 -59.619 1.00 70.12 282 ASN A O 1
ATOM 1980 N N . ALA A 1 283 ? 47.419 3.967 -61.809 1.00 73.12 283 ALA A N 1
ATOM 1981 C CA . ALA A 1 283 ? 47.096 2.605 -62.225 1.00 73.12 283 ALA A CA 1
ATOM 1982 C C . ALA A 1 283 ? 48.291 1.669 -61.963 1.00 73.12 283 ALA A C 1
ATOM 1984 O O . ALA A 1 283 ? 49.426 2.046 -62.231 1.00 73.12 283 ALA A O 1
ATOM 1985 N N . ASP A 1 284 ? 48.037 0.449 -61.480 1.00 71.94 284 ASP A N 1
ATOM 1986 C CA . ASP A 1 284 ? 49.101 -0.525 -61.174 1.00 71.94 284 ASP A CA 1
ATOM 1987 C C . ASP A 1 284 ? 49.847 -0.972 -62.448 1.00 71.94 284 ASP A C 1
ATOM 1989 O O . ASP A 1 284 ? 51.042 -0.740 -62.605 1.00 71.94 284 ASP A O 1
ATOM 1993 N N . ILE A 1 285 ? 49.124 -1.550 -63.415 1.00 77.81 285 ILE A N 1
ATOM 1994 C CA . ILE A 1 285 ? 49.721 -2.101 -64.647 1.00 77.81 285 ILE A CA 1
ATOM 1995 C C . ILE A 1 285 ? 49.273 -1.334 -65.897 1.00 77.81 285 ILE A C 1
ATOM 1997 O O . ILE A 1 285 ? 50.072 -1.079 -66.796 1.00 77.81 285 ILE A O 1
ATOM 2001 N N . LYS A 1 286 ? 47.984 -0.989 -65.988 1.00 79.00 286 LYS A N 1
ATOM 2002 C CA . LYS A 1 286 ? 47.386 -0.343 -67.162 1.00 79.00 286 LYS A CA 1
ATOM 2003 C C . LYS A 1 286 ? 46.216 0.538 -66.736 1.00 79.00 286 LYS A C 1
ATOM 2005 O O . LYS A 1 286 ? 45.372 0.102 -65.956 1.00 79.00 286 LYS A O 1
ATOM 2010 N N . LEU A 1 287 ? 46.133 1.732 -67.318 1.00 84.19 287 LEU A N 1
ATOM 2011 C CA . LEU A 1 287 ? 44.898 2.508 -67.359 1.00 84.19 287 LEU A CA 1
ATOM 2012 C C . LEU A 1 287 ? 44.089 2.080 -68.590 1.00 84.19 287 LEU A C 1
ATOM 2014 O O . LEU A 1 287 ? 44.543 2.248 -69.721 1.00 84.19 287 LEU A O 1
ATOM 2018 N N . ASP A 1 288 ? 42.918 1.488 -68.372 1.00 82.06 288 ASP A N 1
ATOM 2019 C CA . ASP A 1 288 ? 42.006 1.092 -69.445 1.00 82.06 288 ASP A CA 1
ATOM 2020 C C . ASP A 1 288 ? 40.868 2.112 -69.556 1.00 82.06 288 ASP A C 1
ATOM 2022 O O . ASP A 1 288 ? 40.109 2.304 -68.608 1.00 82.06 288 ASP A O 1
ATOM 2026 N N . ILE A 1 289 ? 40.766 2.788 -70.702 1.00 85.25 289 ILE A N 1
ATOM 2027 C CA . ILE A 1 289 ? 39.695 3.747 -70.997 1.00 85.25 289 ILE A CA 1
ATOM 2028 C C . ILE A 1 289 ? 38.932 3.212 -72.202 1.00 85.25 289 ILE A C 1
ATOM 2030 O O . ILE A 1 289 ? 39.388 3.317 -73.339 1.00 85.25 289 ILE A O 1
ATOM 2034 N N . ALA A 1 290 ? 37.764 2.631 -71.946 1.00 81.31 290 ALA A N 1
ATOM 2035 C CA . ALA A 1 290 ? 36.872 2.128 -72.979 1.00 81.31 290 ALA A CA 1
ATOM 2036 C C . ALA A 1 290 ? 35.670 3.069 -73.119 1.00 81.31 290 ALA A C 1
ATOM 2038 O O . ALA A 1 290 ? 34.706 2.984 -72.359 1.00 81.31 290 ALA A O 1
ATOM 2039 N N . ALA A 1 291 ? 35.728 3.964 -74.101 1.00 82.62 291 ALA A N 1
ATOM 2040 C CA . ALA A 1 291 ? 34.623 4.836 -74.480 1.00 82.62 291 ALA A CA 1
ATOM 2041 C C . ALA A 1 291 ? 34.504 4.880 -76.013 1.00 82.62 291 ALA A C 1
ATOM 2043 O O . ALA A 1 291 ? 35.517 4.726 -76.698 1.00 82.62 291 ALA A O 1
ATOM 2044 N N . PRO A 1 292 ? 33.300 5.095 -76.579 1.00 82.00 292 PRO A N 1
ATOM 2045 C CA . PRO A 1 292 ? 33.139 5.282 -78.023 1.00 82.00 292 PRO A CA 1
ATOM 2046 C C . PRO A 1 292 ? 33.994 6.435 -78.567 1.00 82.00 292 PRO A C 1
ATOM 2048 O O . PRO A 1 292 ? 34.553 6.332 -79.656 1.00 82.00 292 PRO A O 1
ATOM 2051 N N . ASN A 1 293 ? 34.125 7.502 -77.774 1.00 84.12 293 ASN A N 1
ATOM 2052 C CA . ASN A 1 293 ? 34.931 8.674 -78.068 1.00 84.12 293 ASN A CA 1
ATOM 2053 C C . ASN A 1 293 ? 35.695 9.065 -76.798 1.00 84.12 293 ASN A C 1
ATOM 2055 O O . ASN A 1 293 ? 35.085 9.220 -75.740 1.00 84.12 293 ASN A O 1
ATOM 2059 N N . THR A 1 294 ? 37.006 9.266 -76.921 1.00 87.75 294 THR A N 1
ATOM 2060 C CA . THR A 1 294 ? 37.857 9.812 -75.858 1.00 87.75 294 THR A CA 1
ATOM 2061 C C . THR A 1 294 ? 38.503 11.081 -76.394 1.00 87.75 294 THR A C 1
ATOM 2063 O O . THR A 1 294 ? 39.385 11.016 -77.248 1.00 87.75 294 THR A O 1
ATOM 2066 N N . GLU A 1 295 ? 38.039 12.239 -75.934 1.00 85.56 295 GLU A N 1
ATOM 2067 C CA . GLU A 1 295 ? 38.569 13.541 -76.343 1.00 85.56 295 GLU A CA 1
ATOM 2068 C C . GLU A 1 295 ? 39.526 14.081 -75.278 1.00 85.56 295 GLU A C 1
ATOM 2070 O O . GLU A 1 295 ? 39.258 13.993 -74.081 1.00 85.56 295 GLU A O 1
ATOM 2075 N N . MET A 1 296 ? 40.644 14.662 -75.713 1.00 87.06 296 MET A N 1
ATOM 2076 C CA . MET A 1 296 ? 41.572 15.382 -74.843 1.00 87.06 296 MET A CA 1
ATOM 2077 C C . MET A 1 296 ? 41.674 16.813 -75.347 1.00 87.06 296 MET A C 1
ATOM 2079 O O . MET A 1 296 ? 42.067 17.050 -76.486 1.00 87.06 296 MET A O 1
ATOM 2083 N N . SER A 1 297 ? 41.289 17.769 -74.508 1.00 81.12 297 SER A N 1
ATOM 2084 C CA . SER A 1 297 ? 41.235 19.186 -74.881 1.00 81.12 297 SER A CA 1
ATOM 2085 C C . SER A 1 297 ? 42.569 19.921 -74.716 1.00 81.12 297 SER A C 1
ATOM 2087 O O . SER A 1 297 ? 42.670 21.084 -75.098 1.00 81.12 297 SER A O 1
ATOM 2089 N N . GLY A 1 298 ? 43.563 19.277 -74.100 1.00 82.25 298 GLY A N 1
ATOM 2090 C CA . GLY A 1 298 ? 44.902 19.817 -73.878 1.00 82.25 298 GLY A CA 1
ATOM 2091 C C . GLY A 1 298 ? 45.982 18.990 -74.567 1.00 82.25 298 GLY A C 1
ATOM 2092 O O . GLY A 1 298 ? 45.697 18.019 -75.270 1.00 82.25 298 GLY A O 1
ATOM 2093 N N . ASP A 1 299 ? 47.233 19.374 -74.337 1.00 82.62 299 ASP A N 1
ATOM 2094 C CA . ASP A 1 299 ? 48.380 18.681 -74.912 1.00 82.62 299 ASP A CA 1
ATOM 2095 C C . ASP A 1 299 ? 48.483 17.243 -74.385 1.00 82.62 299 ASP A C 1
ATOM 2097 O O . ASP A 1 299 ? 48.465 16.996 -73.176 1.00 82.62 299 ASP A O 1
ATOM 2101 N N . LEU A 1 300 ? 48.668 16.288 -75.300 1.00 87.19 300 LEU A N 1
ATOM 2102 C CA . LEU A 1 300 ? 49.055 14.925 -74.951 1.00 87.19 300 LEU A CA 1
ATOM 2103 C C . LEU A 1 300 ? 50.573 14.846 -74.807 1.00 87.19 300 LEU A C 1
ATOM 2105 O O . LEU A 1 300 ? 51.307 14.968 -75.788 1.00 87.19 300 LEU A O 1
ATOM 2109 N N . LYS A 1 301 ? 51.047 14.566 -73.595 1.00 82.44 301 LYS A N 1
ATOM 2110 C CA . LYS A 1 301 ? 52.450 14.235 -73.344 1.00 82.44 301 LYS A CA 1
ATOM 2111 C C . LYS A 1 301 ? 52.593 12.745 -73.069 1.00 82.44 301 LYS A C 1
ATOM 2113 O O . LYS A 1 301 ? 52.055 12.239 -72.091 1.00 82.44 301 LYS A O 1
ATOM 2118 N N . ILE A 1 302 ? 53.388 12.066 -73.886 1.00 83.94 302 ILE A N 1
ATOM 2119 C CA . ILE A 1 302 ? 53.763 10.667 -73.681 1.00 83.94 302 ILE A CA 1
ATOM 2120 C C . ILE A 1 302 ? 55.238 10.635 -73.302 1.00 83.94 302 ILE A C 1
ATOM 2122 O O . ILE A 1 302 ? 56.088 11.111 -74.047 1.00 83.94 302 ILE A O 1
ATOM 2126 N N . ALA A 1 303 ? 55.526 10.133 -72.102 1.00 79.81 303 ALA A N 1
ATOM 2127 C CA . ALA A 1 303 ? 56.898 9.938 -71.632 1.00 79.81 303 ALA A CA 1
ATOM 2128 C C . ALA A 1 303 ? 57.471 8.568 -72.031 1.00 79.81 303 ALA A C 1
ATOM 2130 O O . ALA A 1 303 ? 58.682 8.375 -71.959 1.00 79.81 303 ALA A O 1
ATOM 2131 N N . GLY A 1 304 ? 56.603 7.625 -72.415 1.00 80.19 304 GLY A N 1
ATOM 2132 C CA . GLY A 1 304 ? 57.009 6.367 -73.035 1.00 80.19 304 GLY A CA 1
ATOM 2133 C C . GLY A 1 304 ? 57.517 6.568 -74.464 1.00 80.19 304 GLY A C 1
ATOM 2134 O O . GLY A 1 304 ? 57.539 7.685 -74.981 1.00 80.19 304 GLY A O 1
ATOM 2135 N N . ASN A 1 305 ? 57.917 5.472 -75.102 1.00 79.00 305 ASN A N 1
ATOM 2136 C CA . ASN A 1 305 ? 58.539 5.522 -76.428 1.00 79.00 305 ASN A CA 1
ATOM 2137 C C . ASN A 1 305 ? 57.512 5.570 -77.574 1.00 79.00 305 ASN A C 1
ATOM 2139 O O . ASN A 1 305 ? 57.780 6.175 -78.612 1.00 79.00 305 ASN A O 1
ATOM 2143 N N . ASP A 1 306 ? 56.338 4.957 -77.380 1.00 83.44 306 ASP A N 1
ATOM 2144 C CA . ASP A 1 306 ? 55.421 4.627 -78.472 1.00 83.44 306 ASP A CA 1
ATOM 2145 C C . ASP A 1 306 ? 53.959 4.970 -78.145 1.00 83.44 306 ASP A C 1
ATOM 2147 O O . ASP A 1 306 ? 53.491 4.789 -77.018 1.00 83.44 306 ASP A O 1
ATOM 2151 N N . ILE A 1 307 ? 53.228 5.428 -79.163 1.00 87.56 307 ILE A N 1
ATOM 2152 C CA . ILE A 1 307 ? 51.763 5.375 -79.235 1.00 87.56 307 ILE A CA 1
ATOM 2153 C C . ILE A 1 307 ? 51.408 4.231 -80.173 1.00 87.56 307 ILE A C 1
ATOM 2155 O O . ILE A 1 307 ? 51.848 4.227 -81.322 1.00 87.56 307 ILE A O 1
ATOM 2159 N N . GLU A 1 308 ? 50.576 3.305 -79.719 1.00 83.81 308 GLU A N 1
ATOM 2160 C CA . GLU A 1 308 ? 50.055 2.223 -80.550 1.00 83.81 308 GLU A CA 1
ATOM 2161 C C . GLU A 1 308 ? 48.588 2.477 -80.904 1.00 83.81 308 GLU A C 1
ATOM 2163 O O . GLU A 1 308 ? 47.775 2.855 -80.058 1.00 83.81 308 GLU A O 1
ATOM 2168 N N . PHE A 1 309 ? 48.244 2.236 -82.162 1.00 81.56 309 PHE A N 1
ATOM 2169 C CA . PHE A 1 309 ? 46.883 2.211 -82.680 1.00 81.56 309 PHE A CA 1
ATOM 2170 C C . PHE A 1 309 ? 46.492 0.765 -83.033 1.00 81.56 309 PHE A C 1
ATOM 2172 O O . PHE A 1 309 ? 47.296 -0.169 -82.969 1.00 81.56 309 PHE A O 1
ATOM 2179 N N . GLY A 1 310 ? 45.228 0.556 -83.415 1.00 78.19 310 GLY A N 1
ATOM 2180 C CA . GLY A 1 310 ? 44.780 -0.731 -83.956 1.00 78.19 310 GLY A CA 1
ATOM 2181 C C . GLY A 1 310 ? 45.575 -1.153 -85.203 1.00 78.19 310 GLY A C 1
ATOM 2182 O O . GLY A 1 310 ? 46.261 -0.348 -85.820 1.00 78.19 310 GLY A O 1
ATOM 2183 N N . ASN A 1 311 ? 45.487 -2.430 -85.591 1.00 78.31 311 ASN A N 1
ATOM 2184 C CA . ASN A 1 311 ? 46.188 -2.990 -86.764 1.00 78.31 311 ASN A CA 1
ATOM 2185 C C . ASN A 1 311 ? 47.727 -2.843 -86.750 1.00 78.31 311 ASN A C 1
ATOM 2187 O O . ASN A 1 311 ? 48.355 -2.869 -87.810 1.00 78.31 311 ASN A O 1
ATOM 2191 N N . SER A 1 312 ? 48.335 -2.748 -85.560 1.00 77.88 312 SER A N 1
ATOM 2192 C CA . SER A 1 312 ? 49.793 -2.644 -85.370 1.00 77.88 312 SER A CA 1
ATOM 2193 C C . SER A 1 312 ? 50.420 -1.381 -85.974 1.00 77.88 312 SER A C 1
ATOM 2195 O O . SER A 1 312 ? 51.575 -1.396 -86.392 1.00 77.88 312 SER A O 1
ATOM 2197 N N . GLU A 1 313 ? 49.661 -0.292 -86.031 1.00 81.19 313 GLU A N 1
ATOM 2198 C CA . GLU A 1 313 ? 50.153 1.027 -86.424 1.00 81.19 313 GLU A CA 1
ATOM 2199 C C . GLU A 1 313 ? 50.738 1.744 -85.203 1.00 81.19 313 GLU A C 1
ATOM 2201 O O . GLU A 1 313 ? 50.141 1.717 -84.127 1.00 81.19 313 GLU A O 1
ATOM 2206 N N . THR A 1 314 ? 51.893 2.398 -85.343 1.00 84.12 314 THR A N 1
ATOM 2207 C CA . THR A 1 314 ? 52.525 3.115 -84.224 1.00 84.12 314 THR A CA 1
ATOM 2208 C C . THR A 1 314 ? 53.036 4.493 -84.617 1.00 84.12 314 THR A C 1
ATOM 2210 O O . THR A 1 314 ? 53.418 4.727 -85.767 1.00 84.12 314 THR A O 1
ATOM 2213 N N . ILE A 1 315 ? 53.066 5.398 -83.637 1.00 84.00 315 ILE A N 1
ATOM 2214 C CA . ILE A 1 315 ? 53.904 6.598 -83.651 1.00 84.00 315 ILE A CA 1
ATOM 2215 C C . ILE A 1 315 ? 55.004 6.358 -82.627 1.00 84.00 315 ILE A C 1
ATOM 2217 O O . ILE A 1 315 ? 54.744 6.364 -81.425 1.00 84.00 315 ILE A O 1
ATOM 2221 N N . SER A 1 316 ? 56.216 6.134 -83.118 1.00 79.06 316 SER A N 1
ATOM 2222 C CA . SER A 1 316 ? 57.398 5.904 -82.292 1.00 79.06 316 SER A CA 1
ATOM 2223 C C . SER A 1 316 ? 58.363 7.074 -82.413 1.00 79.06 316 SER A C 1
ATOM 2225 O O . SER A 1 316 ? 58.569 7.599 -83.509 1.00 79.06 316 SER A O 1
ATOM 2227 N N . ASN A 1 317 ? 58.983 7.463 -81.301 1.00 72.12 317 ASN A N 1
ATOM 2228 C CA . ASN A 1 317 ? 60.153 8.350 -81.302 1.00 72.12 317 ASN A CA 1
ATOM 2229 C C . ASN A 1 317 ? 61.478 7.569 -81.146 1.00 72.12 317 ASN A C 1
ATOM 2231 O O . ASN A 1 317 ? 62.529 8.151 -80.860 1.00 72.12 317 ASN A O 1
ATOM 2235 N N . GLY A 1 318 ? 61.419 6.241 -81.288 1.00 62.06 318 GLY A N 1
ATOM 2236 C CA . GLY A 1 318 ? 62.501 5.313 -81.004 1.00 62.06 318 GLY A CA 1
ATOM 2237 C C . GLY A 1 318 ? 63.635 5.379 -82.021 1.00 62.06 318 GLY A C 1
ATOM 2238 O O . GLY A 1 318 ? 63.576 4.734 -83.067 1.00 62.06 318 GLY A O 1
ATOM 2239 N N . THR A 1 319 ? 64.714 6.047 -81.600 1.00 59.91 319 THR A N 1
ATOM 2240 C CA . THR A 1 319 ? 66.023 6.278 -82.247 1.00 59.91 319 THR A CA 1
ATOM 2241 C C . THR A 1 319 ? 66.041 7.412 -83.282 1.00 59.91 319 THR A C 1
ATOM 2243 O O . THR A 1 319 ? 65.664 7.228 -84.430 1.00 59.91 319 THR A O 1
ATOM 2246 N N . ASP A 1 320 ? 66.572 8.563 -82.847 1.00 56.84 320 ASP A N 1
ATOM 2247 C CA . ASP A 1 320 ? 67.035 9.705 -83.657 1.00 56.84 320 ASP A CA 1
ATOM 2248 C C . ASP A 1 320 ? 66.019 10.789 -84.043 1.00 56.84 320 ASP A C 1
ATOM 2250 O O . ASP A 1 320 ? 65.975 11.204 -85.190 1.00 56.84 320 ASP A O 1
ATOM 2254 N N . GLY A 1 321 ? 65.265 11.339 -83.081 1.00 60.09 321 GLY A N 1
ATOM 2255 C CA . GLY A 1 321 ? 64.610 12.659 -83.215 1.00 60.09 321 GLY A CA 1
ATOM 2256 C C . GLY A 1 321 ? 63.512 12.788 -84.285 1.00 60.09 321 GLY A C 1
ATOM 2257 O O . GLY A 1 321 ? 62.815 13.802 -84.313 1.00 60.09 321 GLY A O 1
ATOM 2258 N N . ASP A 1 322 ? 63.338 11.759 -85.106 1.00 65.12 322 ASP A N 1
ATOM 2259 C CA . ASP A 1 322 ? 62.348 11.631 -86.154 1.00 65.12 322 ASP A CA 1
ATOM 2260 C C . ASP A 1 322 ? 61.147 10.841 -85.626 1.00 65.12 322 ASP A C 1
ATOM 2262 O O . ASP A 1 322 ? 61.276 9.866 -84.883 1.00 65.12 322 ASP A O 1
ATOM 2266 N N . PHE A 1 323 ? 59.950 11.257 -86.032 1.00 74.50 323 PHE A N 1
ATOM 2267 C CA . PHE A 1 323 ? 58.745 10.468 -85.811 1.00 74.50 323 PHE A CA 1
ATOM 2268 C C . PHE A 1 323 ? 58.700 9.332 -86.833 1.00 74.50 323 PHE A C 1
ATOM 2270 O O . PHE A 1 323 ? 58.584 9.578 -88.037 1.00 74.50 323 PHE A O 1
ATOM 2277 N N . LEU A 1 324 ? 58.747 8.088 -86.358 1.00 73.44 324 LEU A N 1
ATOM 2278 C CA . LEU A 1 324 ? 58.510 6.916 -87.187 1.00 73.44 324 LEU A CA 1
ATOM 2279 C C . LEU A 1 324 ? 57.030 6.534 -87.120 1.00 73.44 324 LEU A C 1
ATOM 2281 O O . LEU A 1 324 ? 56.519 6.146 -86.069 1.00 73.44 324 LEU A O 1
ATOM 2285 N N . PHE A 1 325 ? 56.361 6.615 -88.269 1.00 77.19 325 PHE A N 1
ATOM 2286 C CA . PHE A 1 325 ? 55.002 6.119 -88.461 1.00 77.19 325 PHE A CA 1
ATOM 2287 C C . PHE A 1 325 ? 55.072 4.731 -89.099 1.00 77.19 325 PHE A C 1
ATOM 2289 O O . PHE A 1 325 ? 55.544 4.597 -90.231 1.00 77.19 325 PHE A O 1
ATOM 2296 N N . THR A 1 326 ? 54.614 3.697 -88.396 1.00 70.69 326 THR A N 1
ATOM 2297 C CA . THR A 1 326 ? 54.549 2.333 -88.946 1.00 70.69 326 THR A CA 1
ATOM 2298 C C . THR A 1 326 ? 53.117 1.974 -89.337 1.00 70.69 326 THR A C 1
ATOM 2300 O O . THR A 1 326 ? 52.163 2.401 -88.689 1.00 70.69 326 THR A O 1
ATOM 2303 N N . THR A 1 327 ? 52.951 1.210 -90.424 1.00 69.81 327 THR A N 1
ATOM 2304 C CA . THR A 1 327 ? 51.646 0.668 -90.840 1.00 69.81 327 THR A CA 1
ATOM 2305 C C . THR A 1 327 ? 51.763 -0.830 -91.110 1.00 69.81 327 THR A C 1
ATOM 2307 O O . THR A 1 327 ? 52.794 -1.301 -91.597 1.00 69.81 327 THR A O 1
ATOM 2310 N N . GLY A 1 328 ? 50.697 -1.588 -90.844 1.00 64.50 328 GLY A N 1
ATOM 2311 C CA . GLY A 1 328 ? 50.642 -3.029 -91.121 1.00 64.50 328 GLY A CA 1
ATOM 2312 C C . GLY A 1 328 ? 50.577 -3.396 -92.614 1.00 64.50 328 GLY A C 1
ATOM 2313 O O . GLY A 1 328 ? 50.665 -4.573 -92.966 1.00 64.50 328 GLY A O 1
ATOM 2314 N N . THR A 1 329 ? 50.438 -2.415 -93.515 1.00 61.69 329 THR A N 1
ATOM 2315 C CA . THR A 1 329 ? 50.320 -2.617 -94.969 1.00 61.69 329 THR A CA 1
ATOM 2316 C C . THR A 1 329 ? 51.320 -1.762 -95.738 1.00 61.69 329 THR A C 1
ATOM 2318 O O . THR A 1 329 ? 51.226 -0.541 -95.737 1.00 61.69 329 THR A O 1
ATOM 2321 N N . ALA A 1 330 ? 52.205 -2.395 -96.514 1.00 57.03 330 ALA A N 1
ATOM 2322 C CA . ALA A 1 330 ? 53.290 -1.740 -97.265 1.00 57.03 330 ALA A CA 1
ATOM 2323 C C . ALA A 1 330 ? 52.857 -0.681 -98.313 1.00 57.03 330 ALA A C 1
ATOM 2325 O O . ALA A 1 330 ? 53.705 -0.036 -98.919 1.00 57.03 330 ALA A O 1
ATOM 2326 N N . THR A 1 331 ? 51.553 -0.512 -98.557 1.00 60.09 331 THR A N 1
ATOM 2327 C CA . THR A 1 331 ? 50.970 0.475 -99.488 1.00 60.09 331 THR A CA 1
ATOM 2328 C C . THR A 1 331 ? 50.152 1.570 -98.793 1.00 60.09 331 THR A C 1
ATOM 2330 O O . THR A 1 331 ? 49.573 2.419 -99.471 1.00 60.09 331 THR A O 1
ATOM 2333 N N . GLY A 1 332 ? 50.122 1.597 -97.457 1.00 57.66 332 GLY A N 1
ATOM 2334 C CA . GLY A 1 332 ? 49.534 2.693 -96.691 1.00 57.66 332 GLY A CA 1
ATOM 2335 C C . GLY A 1 332 ? 50.421 3.931 -96.776 1.00 57.66 332 GLY A C 1
ATOM 2336 O O . GLY A 1 332 ? 51.387 4.062 -96.033 1.00 57.66 332 GLY A O 1
ATOM 2337 N N . ALA A 1 333 ? 50.131 4.831 -97.714 1.00 57.41 333 ALA A N 1
ATOM 2338 C CA . ALA A 1 333 ? 50.794 6.125 -97.776 1.00 57.41 333 ALA A CA 1
ATOM 2339 C C . ALA A 1 333 ? 50.413 6.957 -96.542 1.00 57.41 333 ALA A C 1
ATOM 2341 O O . ALA A 1 333 ? 49.221 7.105 -96.251 1.00 57.41 333 ALA A O 1
ATOM 2342 N N . LEU A 1 334 ? 51.405 7.563 -95.875 1.00 61.25 334 LEU A N 1
ATOM 2343 C CA . LEU A 1 334 ? 51.168 8.723 -95.017 1.00 61.25 334 LEU A CA 1
ATOM 2344 C C . LEU A 1 334 ? 50.515 9.788 -95.898 1.00 61.25 334 LEU A C 1
ATOM 2346 O O . LEU A 1 334 ? 51.175 10.479 -96.674 1.00 61.25 334 LEU A O 1
ATOM 2350 N N . THR A 1 335 ? 49.193 9.864 -95.838 1.00 55.28 335 THR A N 1
ATOM 2351 C CA . THR A 1 335 ? 48.453 10.854 -96.603 1.00 55.28 335 THR A CA 1
ATOM 2352 C C . THR A 1 335 ? 48.489 12.138 -95.785 1.00 55.28 335 THR A C 1
ATOM 2354 O O . THR A 1 335 ? 47.584 12.385 -94.993 1.00 55.28 335 THR A O 1
ATOM 2357 N N . LEU A 1 336 ? 49.548 12.943 -95.947 1.00 49.00 336 LEU A N 1
ATOM 2358 C CA . LEU A 1 336 ? 49.464 14.361 -95.596 1.00 49.00 336 LEU A CA 1
ATOM 2359 C C . LEU A 1 336 ? 48.407 14.970 -96.522 1.00 49.00 336 LEU A C 1
ATOM 2361 O O . LEU A 1 336 ? 48.637 15.102 -97.725 1.00 49.00 336 LEU A O 1
ATOM 2365 N N . LYS A 1 337 ? 47.233 15.265 -95.974 1.00 47.91 337 LYS A N 1
ATOM 2366 C CA . LYS A 1 337 ? 46.270 16.164 -96.608 1.00 47.91 337 LYS A CA 1
ATOM 2367 C C . LYS A 1 337 ? 46.519 17.586 -96.143 1.00 47.91 337 LYS A C 1
ATOM 2369 O O . LYS A 1 337 ? 46.829 17.751 -94.945 1.00 47.91 337 LYS A O 1
#

Sequence (337 aa):
GNSTPANSTTTIAGDMLINGGQLGLTNDDDLITLASGIATVAGEISVTTLDIGGTNVTADAGELNILDGVTATTAELNYTDITTLGTSEASKAVTVDSNGDLIIPDSDKYQFGTGSDMEVYHDGSNSYVTNKTGALKVATETSGIAVTIGHTTSEVTVGDNLTATGTITATGGFVGNVTGIATTGTNVVVTDNESTNENNAIAFVADADLDGNTSIGLESDGNLYYNPSTGTVTATAFVGDGSNLTGITASTIGTLTGTNAIAFRDSDLNINSSTDGQLDINADIKLDIAAPNTEMSGDLKIAGNDIEFGNSETISNGTDGDFLFTTGTATGALTLK

Radius of gyration: 63.98 Å; chains: 1; bounding box: 136×41×185 Å